Protein AF-Q207W6-F1 (afdb_monomer)

Radius of gyration: 25.32 Å; Cα contacts (8 Å, |Δi|>4): 298; chains: 1; bounding box: 61×41×80 Å

Solvent-accessible surface area (backbone atoms only — not comparable to full-atom values): 14498 Å² total; per-residue (Å²): 110,70,69,60,54,50,53,62,73,75,48,53,70,65,64,48,50,54,50,48,53,54,52,53,51,46,54,70,64,64,30,74,63,53,50,49,51,51,50,51,51,52,49,50,51,50,52,51,53,47,53,58,58,58,63,74,71,69,83,52,93,58,49,63,61,52,51,52,52,51,57,62,72,47,66,92,48,88,44,75,44,83,38,59,34,80,66,66,73,38,67,78,46,74,53,68,87,72,51,60,81,47,74,66,54,51,50,54,53,38,54,45,24,73,71,63,29,49,36,31,43,34,31,70,49,46,63,64,62,56,46,69,74,48,68,87,40,74,48,49,21,40,26,19,48,41,29,40,30,39,24,52,50,81,49,91,63,72,41,72,50,92,51,96,57,75,86,61,64,72,59,52,74,70,47,46,63,59,55,50,56,53,36,75,77,30,70,52,42,46,78,49,77,49,96,71,37,40,35,47,32,28,60,58,16,59,82,64,28,62,56,51,48,54,54,51,53,55,51,51,54,52,50,32,68,72,69,70,49,68,61,36,79,45,83,57,91,52,29,39,39,39,32,46,63,78,56,35,58,70,59,75,77,75,118

Sequence (255 aa):
VARAIYKALVMDADSRRTRHQALFNYVRTYTAAAWGESFVNALQGAAQAQRTSLAKLKKSPNDFARVLKSFQAHQSDKRMLLLGYDGTLVPFQTIPILAKPTSQVMRLLEELCAAGNLVTVASGRDKETMRSWFRSIPGIGLVAEFGLFYRPPNKEEWQRLPGRSADHLDWKPAVAPLLKRYAERTPGVMIEETEGSYTWNYRAAGPYGAFQAKDLHSIINSLIASDKLELEVSDTNKALEIRMNDISVGRLLQD

Nearest PDB structures (foldseek):
  5dx9-assembly1_A  TM=9.300E-01  e=4.103E-17  Cryptococcus neoformans
  5dxi-assembly2_B  TM=9.311E-01  e=5.598E-17  Candida albicans SC5314
  5dxi-assembly1_A  TM=9.354E-01  e=1.042E-16  Candida albicans SC5314
  5dxo-assembly2_B  TM=5.876E-01  e=1.426E-17  Aspergillus fumigatus Af293
  5dxn-assembly1_A  TM=5.864E-01  e=6.339E-17  Aspergillus fumigatus Af293

Mean predicted aligned error: 10.59 Å

pLDDT: mean 88.01, std 10.19, range [42.28, 97.94]

Structure (mmCIF, N/CA/C/O backbone):
data_AF-Q207W6-F1
#
_entry.id   AF-Q207W6-F1
#
loop_
_atom_site.group_PDB
_atom_site.id
_atom_site.type_symbol
_atom_site.label_atom_id
_atom_site.label_alt_id
_atom_site.label_comp_id
_atom_site.label_asym_id
_atom_site.label_entity_id
_atom_site.label_seq_id
_atom_site.pdbx_PDB_ins_code
_atom_site.Cartn_x
_atom_site.Cartn_y
_atom_site.Cartn_z
_atom_site.occupancy
_atom_site.B_iso_or_equiv
_atom_site.auth_seq_id
_atom_site.auth_comp_id
_atom_site.auth_asym_id
_atom_site.auth_atom_id
_atom_site.pdbx_PDB_model_num
ATOM 1 N N . VAL A 1 1 ? 18.735 3.311 -41.433 1.00 71.25 1 VAL A N 1
ATOM 2 C CA . VAL A 1 1 ? 19.803 2.356 -41.826 1.00 71.25 1 VAL A CA 1
ATOM 3 C C . VAL A 1 1 ? 20.616 2.855 -43.024 1.00 71.25 1 VAL A C 1
ATOM 5 O O . VAL A 1 1 ? 21.796 3.118 -42.843 1.00 71.25 1 VAL A O 1
ATOM 8 N N . ALA A 1 2 ? 20.011 3.111 -44.192 1.00 83.69 2 ALA A N 1
ATOM 9 C CA . ALA A 1 2 ? 20.730 3.557 -45.402 1.00 83.69 2 ALA A CA 1
ATOM 10 C C . ALA A 1 2 ? 21.648 4.790 -45.209 1.00 83.69 2 ALA A C 1
ATOM 12 O O . ALA A 1 2 ? 22.803 4.763 -45.620 1.00 83.69 2 ALA A O 1
ATOM 13 N N . ARG A 1 3 ? 21.193 5.836 -44.497 1.00 83.19 3 ARG A N 1
ATOM 14 C CA . ARG A 1 3 ? 22.021 7.025 -44.183 1.00 83.19 3 ARG A CA 1
ATOM 15 C C . ARG A 1 3 ? 23.270 6.714 -43.349 1.00 83.19 3 ARG A C 1
ATOM 17 O O . ARG A 1 3 ? 24.294 7.361 -43.535 1.00 83.19 3 ARG A O 1
ATOM 24 N N . ALA A 1 4 ? 23.193 5.748 -42.434 1.00 84.00 4 ALA A N 1
ATOM 25 C CA . ALA A 1 4 ? 24.329 5.363 -41.598 1.00 84.00 4 ALA A CA 1
ATOM 26 C C . ALA A 1 4 ? 25.371 4.575 -42.406 1.00 84.00 4 ALA A C 1
ATOM 28 O O . ALA A 1 4 ? 26.563 4.824 -42.260 1.00 84.00 4 ALA A O 1
ATOM 29 N N . ILE A 1 5 ? 24.912 3.695 -43.304 1.00 85.50 5 ILE A N 1
ATOM 30 C CA . ILE A 1 5 ? 25.772 2.945 -44.229 1.00 85.50 5 ILE A CA 1
ATOM 31 C C . ILE A 1 5 ? 26.465 3.902 -45.202 1.00 85.50 5 ILE A C 1
ATOM 33 O O . ILE A 1 5 ? 27.684 3.867 -45.319 1.00 85.50 5 ILE A O 1
ATOM 37 N N . TYR A 1 6 ? 25.713 4.817 -45.827 1.00 91.19 6 TYR A N 1
ATOM 38 C CA . TYR A 1 6 ? 26.285 5.846 -46.699 1.00 91.19 6 TYR A CA 1
ATOM 39 C C . TYR A 1 6 ? 27.354 6.660 -45.964 1.00 91.19 6 TYR A C 1
ATOM 41 O O . TYR A 1 6 ? 28.484 6.749 -46.432 1.00 91.19 6 TYR A O 1
ATOM 49 N N . LYS A 1 7 ? 27.039 7.160 -44.759 1.00 87.06 7 LYS A N 1
ATOM 50 C CA . LYS A 1 7 ? 27.982 7.910 -43.917 1.00 87.06 7 LYS A CA 1
ATOM 51 C C . LYS A 1 7 ? 29.238 7.109 -43.566 1.00 87.06 7 LYS A C 1
ATOM 53 O O . LYS A 1 7 ? 30.295 7.713 -43.455 1.00 87.06 7 LYS A O 1
ATOM 58 N N . ALA A 1 8 ? 29.142 5.794 -43.376 1.00 83.06 8 ALA A N 1
ATOM 59 C CA . ALA A 1 8 ? 30.303 4.940 -43.125 1.00 83.06 8 ALA A CA 1
ATOM 60 C C . ALA A 1 8 ? 31.181 4.764 -44.377 1.00 83.06 8 ALA A C 1
ATOM 62 O O . ALA A 1 8 ? 32.405 4.763 -44.261 1.00 83.06 8 ALA A O 1
ATOM 63 N N . LEU A 1 9 ? 30.567 4.660 -45.561 1.00 87.06 9 LEU A N 1
ATOM 64 C CA . LEU A 1 9 ? 31.268 4.484 -46.838 1.00 87.06 9 LEU A CA 1
ATOM 65 C C . LEU A 1 9 ? 31.990 5.755 -47.302 1.00 87.06 9 LEU A C 1
ATOM 67 O O . LEU A 1 9 ? 33.109 5.660 -47.798 1.00 87.06 9 LEU A O 1
ATOM 71 N N . VAL A 1 10 ? 31.387 6.933 -47.103 1.00 93.19 10 VAL A N 1
ATOM 72 C CA . VAL A 1 10 ? 31.988 8.225 -47.496 1.00 93.19 10 VAL A CA 1
ATOM 73 C C . VAL A 1 10 ? 32.873 8.852 -46.413 1.00 93.19 10 VAL A C 1
ATOM 75 O O . VAL A 1 10 ? 33.359 9.965 -46.585 1.00 93.19 10 VAL A O 1
ATOM 78 N N . MET A 1 11 ? 33.067 8.171 -45.280 1.00 92.31 11 MET A N 1
ATOM 79 C CA . MET A 1 11 ? 33.878 8.680 -44.174 1.00 92.31 11 MET A CA 1
ATOM 80 C C . MET A 1 11 ? 35.360 8.705 -44.545 1.00 92.31 11 MET A C 1
ATOM 82 O O . MET A 1 11 ? 35.882 7.713 -45.065 1.00 92.31 11 MET A O 1
ATOM 86 N N . ASP A 1 12 ? 36.045 9.795 -44.208 1.00 93.62 12 ASP A N 1
ATOM 87 C CA . ASP A 1 12 ? 37.492 9.908 -44.352 1.00 93.62 12 ASP A CA 1
ATOM 88 C C . ASP A 1 12 ? 38.236 8.865 -43.492 1.00 93.62 12 ASP A C 1
ATOM 90 O O . ASP A 1 12 ? 37.684 8.265 -42.559 1.00 93.62 12 ASP A O 1
ATOM 94 N N . ALA A 1 13 ? 39.495 8.609 -43.844 1.00 90.81 13 ALA A N 1
ATOM 95 C CA . ALA A 1 13 ? 40.288 7.541 -43.246 1.00 90.81 13 ALA A CA 1
ATOM 96 C C . ALA A 1 13 ? 40.553 7.754 -41.742 1.00 90.81 13 ALA A C 1
ATOM 98 O O . ALA A 1 13 ? 40.497 6.786 -40.976 1.00 90.81 13 ALA A O 1
ATOM 99 N N . ASP A 1 14 ? 40.767 8.995 -41.303 1.00 91.44 14 ASP A N 1
ATOM 100 C CA . ASP A 1 14 ? 41.107 9.317 -39.913 1.00 91.44 14 ASP A CA 1
ATOM 101 C C . ASP A 1 14 ? 39.893 9.199 -38.988 1.00 91.44 14 ASP A C 1
ATOM 103 O O . ASP A 1 14 ? 39.964 8.567 -37.923 1.00 91.44 14 ASP A O 1
ATOM 107 N N . SER A 1 15 ? 38.738 9.707 -39.425 1.00 87.00 15 SER A N 1
ATOM 108 C CA . SER A 1 15 ? 37.460 9.523 -38.733 1.00 87.00 15 SER A CA 1
ATOM 109 C C . SER A 1 15 ? 37.093 8.044 -38.619 1.00 87.00 15 SER A C 1
ATOM 111 O O . SER A 1 15 ? 36.617 7.592 -37.570 1.00 87.00 15 SER A O 1
ATOM 113 N N . ARG A 1 16 ? 37.333 7.267 -39.684 1.00 87.62 16 ARG A N 1
ATOM 114 C CA . ARG A 1 16 ? 37.074 5.823 -39.711 1.00 87.62 16 ARG A CA 1
ATOM 115 C C . ARG A 1 16 ? 37.972 5.083 -38.726 1.00 87.62 16 ARG A C 1
ATOM 117 O O . ARG A 1 16 ? 37.470 4.280 -37.940 1.00 87.62 16 ARG A O 1
ATOM 124 N N . ARG A 1 17 ? 39.274 5.389 -38.722 1.00 89.69 17 ARG A N 1
ATOM 125 C CA . ARG A 1 17 ? 40.255 4.787 -37.812 1.00 89.69 17 ARG A CA 1
ATOM 126 C C . ARG A 1 17 ? 39.928 5.095 -36.356 1.00 89.69 17 ARG A C 1
ATOM 128 O O . ARG A 1 17 ? 39.854 4.174 -35.550 1.00 89.69 17 ARG A O 1
ATOM 135 N N . THR A 1 18 ? 39.649 6.357 -36.038 1.00 90.75 18 THR A N 1
ATOM 136 C CA . THR A 1 18 ? 39.307 6.798 -34.676 1.00 90.75 18 THR A CA 1
ATOM 137 C C . THR A 1 18 ? 38.061 6.086 -34.148 1.00 90.75 18 THR A C 1
ATOM 139 O O . THR A 1 18 ? 38.066 5.536 -33.046 1.00 90.75 18 THR A O 1
ATOM 142 N N . ARG A 1 19 ? 36.992 6.027 -34.953 1.00 88.75 19 ARG A N 1
ATOM 143 C CA . ARG A 1 19 ? 35.742 5.351 -34.570 1.00 88.75 19 ARG A CA 1
ATOM 144 C C . ARG A 1 19 ? 35.915 3.841 -34.445 1.00 88.75 19 ARG A C 1
ATOM 146 O O . ARG A 1 19 ? 35.401 3.262 -33.492 1.00 88.75 19 ARG A O 1
ATOM 153 N N . HIS A 1 20 ? 36.646 3.214 -35.368 1.00 91.00 20 HIS A N 1
ATOM 154 C CA . HIS A 1 20 ? 36.967 1.791 -35.281 1.00 91.00 20 HIS A CA 1
ATOM 155 C C . HIS A 1 20 ? 37.755 1.485 -34.007 1.00 91.00 20 HIS A C 1
ATOM 157 O O . HIS A 1 20 ? 37.388 0.568 -33.288 1.00 91.00 20 HIS A O 1
ATOM 163 N N . GLN A 1 21 ? 38.780 2.276 -33.681 1.00 94.38 21 GLN A N 1
ATOM 164 C CA . GLN A 1 21 ? 39.587 2.088 -32.474 1.00 94.38 21 GLN A CA 1
ATOM 165 C C . GLN A 1 21 ? 38.730 2.167 -31.200 1.00 94.38 21 GLN A C 1
ATOM 167 O O . GLN A 1 21 ? 38.859 1.320 -30.318 1.00 94.38 21 GLN A O 1
ATOM 172 N N . ALA A 1 22 ? 37.823 3.146 -31.121 1.00 90.81 22 ALA A N 1
ATOM 173 C CA . ALA A 1 22 ? 36.911 3.301 -29.990 1.00 90.81 22 ALA A CA 1
ATOM 174 C C . ALA A 1 22 ? 35.952 2.105 -29.844 1.00 90.81 22 ALA A C 1
ATOM 176 O O . ALA A 1 22 ? 35.828 1.544 -28.756 1.00 90.81 22 ALA A O 1
ATOM 177 N N . LEU A 1 23 ? 35.316 1.677 -30.941 1.00 90.81 23 LEU A N 1
ATOM 178 C CA . LEU A 1 23 ? 34.407 0.525 -30.945 1.00 90.81 23 LEU A CA 1
ATOM 179 C C . LEU A 1 23 ? 35.145 -0.791 -30.671 1.00 90.81 23 LEU A C 1
ATOM 181 O O . LEU A 1 23 ? 34.653 -1.623 -29.916 1.00 90.81 23 LEU A O 1
ATOM 185 N N . PHE A 1 24 ? 36.336 -0.969 -31.240 1.00 91.81 24 PHE A N 1
ATOM 186 C CA . PHE A 1 24 ? 37.179 -2.141 -31.022 1.00 91.81 24 PHE A CA 1
ATOM 187 C C . PHE A 1 24 ? 37.606 -2.252 -29.557 1.00 91.81 24 PHE A C 1
ATOM 189 O O . PHE A 1 24 ? 37.502 -3.324 -28.964 1.00 91.81 24 PHE A O 1
ATOM 196 N N . ASN A 1 25 ? 38.017 -1.137 -28.945 1.00 92.00 25 ASN A N 1
ATOM 197 C CA . ASN A 1 25 ? 38.304 -1.092 -27.515 1.00 92.00 25 ASN A CA 1
ATOM 198 C C . ASN A 1 25 ? 37.064 -1.451 -26.690 1.00 92.00 25 ASN A C 1
ATOM 200 O O . ASN A 1 25 ? 37.165 -2.287 -25.801 1.00 92.00 25 ASN A O 1
ATOM 204 N N . TYR A 1 26 ? 35.896 -0.895 -27.026 1.00 87.38 26 TYR A N 1
ATOM 205 C CA . TYR A 1 26 ? 34.641 -1.219 -26.348 1.00 87.38 26 TYR A CA 1
ATOM 206 C C . TYR A 1 26 ? 34.317 -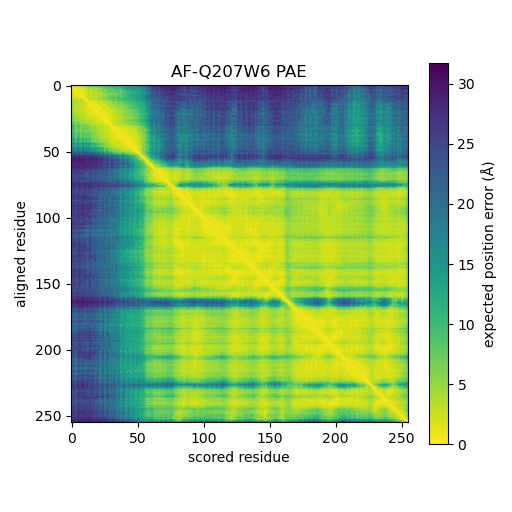2.720 -26.419 1.00 87.38 26 TYR A C 1
ATOM 208 O O . TYR A 1 26 ? 34.109 -3.344 -25.384 1.00 87.38 26 TYR A O 1
ATOM 216 N N . VAL A 1 27 ? 34.344 -3.331 -27.609 1.00 90.25 27 VAL A N 1
ATOM 217 C CA . VAL A 1 27 ? 34.049 -4.768 -27.788 1.00 90.25 27 VAL A CA 1
ATOM 218 C C . VAL A 1 27 ? 35.065 -5.652 -27.059 1.00 90.25 27 VAL A C 1
ATOM 220 O O . VAL A 1 27 ? 34.698 -6.687 -26.506 1.00 90.25 27 VAL A O 1
ATOM 223 N N . ARG A 1 28 ? 36.339 -5.245 -27.023 1.00 91.56 28 ARG A N 1
ATOM 224 C CA . ARG A 1 28 ? 37.397 -5.984 -26.322 1.00 91.56 28 ARG A CA 1
ATOM 225 C C . ARG A 1 28 ? 37.295 -5.868 -24.799 1.00 91.56 28 ARG A C 1
ATOM 227 O O . ARG A 1 28 ? 37.686 -6.797 -24.102 1.00 91.56 28 ARG A O 1
ATOM 234 N N . THR A 1 29 ? 36.797 -4.747 -24.286 1.00 87.75 29 THR A N 1
ATOM 235 C CA . THR A 1 29 ? 36.628 -4.512 -22.845 1.00 87.75 29 THR A CA 1
ATOM 236 C C . THR A 1 29 ? 35.327 -5.119 -22.319 1.00 87.75 29 THR A C 1
ATOM 238 O O . THR A 1 29 ? 35.335 -5.792 -21.293 1.00 87.75 29 THR A O 1
ATOM 241 N N . TYR A 1 30 ? 34.212 -4.931 -23.025 1.00 86.19 30 TYR A N 1
ATOM 242 C CA . TYR A 1 30 ? 32.880 -5.378 -22.613 1.00 86.19 30 TYR A CA 1
ATOM 243 C C . TYR A 1 30 ? 32.504 -6.684 -23.315 1.00 86.19 30 TYR A C 1
ATOM 245 O O . TYR A 1 30 ? 31.596 -6.743 -24.144 1.00 86.19 30 TYR A O 1
ATOM 253 N N . THR A 1 31 ? 33.248 -7.742 -23.001 1.00 92.56 31 THR A N 1
ATOM 254 C CA . THR A 1 31 ? 33.019 -9.074 -23.570 1.00 92.56 31 THR A CA 1
ATOM 255 C C . THR A 1 31 ? 31.801 -9.758 -22.947 1.00 92.56 31 THR A C 1
ATOM 257 O O . THR A 1 31 ? 31.337 -9.389 -21.867 1.00 92.56 31 THR A O 1
ATOM 260 N N . ALA A 1 32 ? 31.313 -10.823 -23.590 1.00 89.94 32 ALA A N 1
ATOM 261 C CA . ALA A 1 32 ? 30.285 -11.687 -23.005 1.00 89.94 32 ALA A CA 1
ATOM 262 C C . ALA A 1 32 ? 30.717 -12.271 -21.643 1.00 89.94 32 ALA A C 1
ATOM 264 O O . ALA A 1 32 ? 29.885 -12.413 -20.751 1.00 89.94 32 ALA A O 1
ATOM 265 N N . ALA A 1 33 ? 32.015 -12.552 -21.464 1.00 90.62 33 ALA A N 1
ATOM 266 C CA . ALA A 1 33 ? 32.570 -13.002 -20.189 1.00 90.62 33 ALA A CA 1
ATOM 267 C C . ALA A 1 33 ? 32.518 -11.895 -19.122 1.00 90.62 33 ALA A C 1
ATOM 269 O O . ALA A 1 33 ? 32.026 -12.141 -18.026 1.00 90.62 33 ALA A O 1
ATOM 270 N N . ALA A 1 34 ? 32.920 -10.664 -19.464 1.00 86.75 34 ALA A N 1
ATOM 271 C CA . ALA A 1 34 ? 32.845 -9.516 -18.554 1.00 86.75 34 ALA A CA 1
ATOM 272 C C . ALA A 1 34 ? 31.397 -9.201 -18.137 1.00 86.75 34 ALA A C 1
ATOM 274 O O . ALA A 1 34 ? 31.124 -8.909 -16.972 1.00 86.75 34 ALA A O 1
ATOM 275 N N . TRP A 1 35 ? 30.447 -9.308 -19.074 1.00 89.44 35 TRP A N 1
ATOM 276 C CA . TRP A 1 35 ? 29.022 -9.218 -18.757 1.00 89.44 35 TRP A CA 1
ATOM 277 C C . TRP A 1 35 ? 28.571 -10.360 -17.836 1.00 89.44 35 TRP A C 1
ATOM 279 O O . TRP A 1 35 ? 27.873 -10.102 -16.860 1.00 89.44 35 TRP A O 1
ATOM 289 N N . GLY A 1 36 ? 28.998 -11.599 -18.104 1.00 92.25 36 GLY A N 1
ATOM 290 C CA . GLY A 1 36 ? 28.672 -12.767 -17.283 1.00 92.25 36 GLY A CA 1
ATOM 291 C C . GLY A 1 36 ? 29.169 -12.635 -15.843 1.00 92.25 36 GLY A C 1
ATOM 292 O O . GLY A 1 36 ? 28.404 -12.865 -14.909 1.00 92.25 36 GLY A O 1
ATOM 293 N N . GLU A 1 37 ? 30.410 -12.187 -15.649 1.00 92.00 37 GLU A N 1
ATOM 294 C CA . GLU A 1 37 ? 30.967 -11.899 -14.323 1.00 92.00 37 GLU A CA 1
ATOM 295 C C . GLU A 1 37 ? 30.200 -10.777 -13.616 1.00 92.00 37 GLU A C 1
ATOM 297 O O . GLU A 1 37 ? 29.801 -10.930 -12.462 1.00 92.00 37 GLU A O 1
ATOM 302 N N . SER A 1 38 ? 29.933 -9.666 -14.311 1.00 87.31 38 SER A N 1
ATOM 303 C CA . SER A 1 38 ? 29.153 -8.553 -13.761 1.00 87.31 38 SER A CA 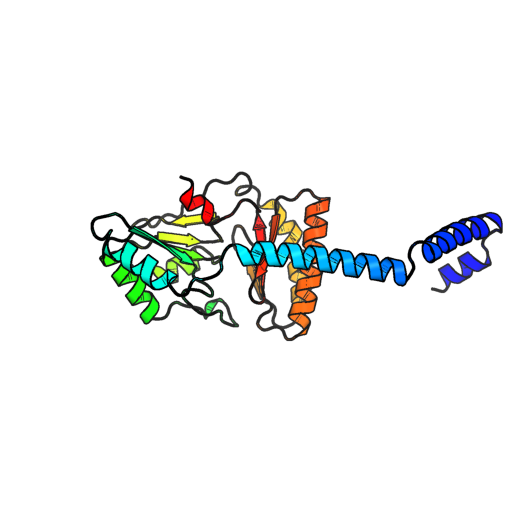1
ATOM 304 C C . SER A 1 38 ? 27.749 -8.994 -13.339 1.00 87.31 38 SER A C 1
ATOM 306 O O . SER A 1 38 ? 27.301 -8.657 -12.241 1.00 87.31 38 SER A O 1
ATOM 308 N N . PHE A 1 39 ? 27.083 -9.801 -14.166 1.00 89.44 39 PHE A N 1
ATOM 309 C CA . PHE A 1 39 ? 25.765 -10.354 -13.880 1.00 89.44 39 PHE A CA 1
ATOM 310 C C . PHE A 1 39 ? 25.788 -11.271 -12.653 1.00 89.44 39 PHE A C 1
ATOM 312 O O . PHE A 1 39 ? 24.961 -11.108 -11.756 1.00 89.44 39 PHE A O 1
ATOM 319 N N . VAL A 1 40 ? 26.743 -12.204 -12.574 1.00 94.00 40 VAL A N 1
ATOM 320 C CA . VAL A 1 40 ? 26.874 -13.116 -11.426 1.00 94.00 40 VAL A CA 1
ATOM 321 C C . VAL A 1 40 ? 27.177 -12.341 -10.144 1.00 94.00 40 VAL A C 1
ATOM 323 O O . VAL A 1 40 ? 26.550 -12.606 -9.119 1.00 94.00 40 VAL A O 1
ATOM 326 N N . ASN A 1 41 ? 28.062 -11.347 -10.195 1.00 92.12 41 ASN A N 1
ATOM 327 C CA . ASN A 1 41 ? 28.387 -10.505 -9.043 1.00 92.12 41 ASN A CA 1
ATOM 328 C C . ASN A 1 41 ? 27.172 -9.694 -8.569 1.00 92.12 41 ASN A C 1
ATOM 330 O O . ASN A 1 41 ? 26.875 -9.660 -7.373 1.00 92.12 41 ASN A O 1
ATOM 334 N N . ALA A 1 42 ? 26.424 -9.088 -9.496 1.00 85.12 42 ALA A N 1
ATOM 335 C CA . ALA A 1 42 ? 25.187 -8.380 -9.174 1.00 85.12 42 ALA A CA 1
ATOM 336 C C . ALA A 1 42 ? 24.135 -9.325 -8.568 1.00 85.12 42 ALA A C 1
ATOM 338 O O . ALA A 1 42 ? 23.491 -8.980 -7.575 1.00 85.12 42 ALA A O 1
ATOM 339 N N . LEU A 1 43 ? 24.000 -10.540 -9.110 1.00 88.38 43 LEU A N 1
ATOM 340 C CA . LEU A 1 43 ? 23.087 -11.562 -8.600 1.00 88.38 43 LEU A CA 1
ATOM 341 C C . LEU A 1 43 ? 23.471 -12.019 -7.186 1.00 88.38 43 LEU A C 1
ATOM 343 O O . LEU A 1 43 ? 22.599 -12.159 -6.331 1.00 88.38 43 LEU A O 1
ATOM 347 N N . GLN A 1 44 ? 24.763 -12.214 -6.914 1.00 91.38 44 GLN A N 1
ATOM 348 C CA . GLN A 1 44 ? 25.263 -12.543 -5.577 1.00 91.38 44 GLN A CA 1
ATOM 349 C C . GLN A 1 44 ? 25.005 -11.406 -4.583 1.00 91.38 44 GLN A C 1
ATOM 351 O O . GLN A 1 44 ? 24.521 -11.663 -3.479 1.00 91.38 44 GLN A O 1
ATOM 356 N N . GLY A 1 45 ? 25.254 -10.155 -4.983 1.00 87.31 45 GLY A N 1
ATOM 357 C CA . GLY A 1 45 ? 24.941 -8.975 -4.174 1.00 87.31 45 GLY A CA 1
ATOM 358 C C . GLY A 1 45 ? 23.452 -8.889 -3.833 1.00 87.31 45 GLY A C 1
ATOM 359 O O . GLY A 1 45 ? 23.088 -8.727 -2.666 1.00 87.31 45 GLY A O 1
ATOM 360 N N . ALA A 1 46 ? 22.582 -9.097 -4.825 1.00 79.00 46 ALA A N 1
ATOM 361 C CA . ALA A 1 46 ? 21.136 -9.132 -4.632 1.00 79.00 46 ALA A CA 1
ATOM 362 C C . ALA A 1 46 ? 20.699 -10.286 -3.711 1.00 79.00 46 ALA A C 1
ATOM 364 O O . ALA A 1 46 ? 19.914 -10.073 -2.786 1.00 79.00 46 ALA A O 1
ATOM 365 N N . ALA A 1 47 ? 21.242 -11.493 -3.897 1.00 79.31 47 ALA A N 1
ATOM 366 C CA . ALA A 1 47 ? 20.941 -12.648 -3.054 1.00 79.31 47 ALA A CA 1
ATOM 367 C C . ALA A 1 47 ? 21.377 -12.429 -1.595 1.00 79.31 47 ALA A C 1
ATOM 369 O O . ALA A 1 47 ? 20.658 -12.803 -0.667 1.00 79.31 47 ALA A O 1
ATOM 370 N N . GLN A 1 48 ? 22.529 -11.792 -1.372 1.00 81.81 48 GLN A N 1
ATOM 371 C CA . GLN A 1 48 ? 23.015 -11.462 -0.034 1.00 81.81 48 GLN A CA 1
ATOM 372 C C . GLN A 1 48 ? 22.148 -10.386 0.638 1.00 81.81 48 GLN A C 1
ATOM 374 O O . GLN A 1 48 ? 21.773 -10.536 1.806 1.00 81.81 48 GLN A O 1
ATOM 379 N N . ALA A 1 49 ? 21.764 -9.339 -0.098 1.00 75.25 49 ALA A N 1
ATOM 380 C CA . ALA A 1 49 ? 20.830 -8.322 0.383 1.00 75.25 49 ALA A CA 1
ATOM 381 C C . ALA A 1 49 ? 19.465 -8.940 0.738 1.00 75.25 49 ALA A C 1
ATOM 383 O O . ALA A 1 49 ? 18.922 -8.680 1.814 1.00 75.25 49 ALA A O 1
ATOM 384 N N . GLN A 1 50 ? 18.952 -9.840 -0.108 1.00 67.94 50 GLN A N 1
ATOM 385 C CA . GLN A 1 50 ? 17.704 -10.562 0.133 1.00 67.94 50 GLN A CA 1
ATOM 386 C C . GLN A 1 50 ? 17.794 -11.472 1.364 1.00 67.94 50 GLN A C 1
ATOM 388 O O . GLN A 1 50 ? 16.897 -11.441 2.201 1.00 67.94 50 GLN A O 1
ATOM 393 N N . ARG A 1 51 ? 18.875 -12.247 1.533 1.00 64.31 51 ARG A N 1
ATOM 394 C CA . ARG A 1 51 ? 19.099 -13.077 2.735 1.00 64.31 51 ARG A CA 1
ATOM 395 C C . ARG A 1 51 ? 19.116 -12.239 4.012 1.00 64.31 51 ARG A C 1
ATOM 397 O O . ARG A 1 51 ? 18.540 -12.649 5.016 1.00 64.31 51 ARG A O 1
ATOM 404 N N . THR A 1 52 ? 19.725 -11.058 3.958 1.00 62.38 52 THR A N 1
ATOM 405 C CA . THR A 1 52 ? 19.797 -10.125 5.092 1.00 62.38 52 THR A CA 1
ATOM 406 C C . THR A 1 52 ? 18.435 -9.484 5.393 1.00 62.38 52 THR A C 1
ATOM 408 O O . THR A 1 52 ? 18.081 -9.307 6.556 1.00 62.38 52 THR A O 1
ATOM 411 N N . SER A 1 53 ? 17.636 -9.191 4.363 1.00 57.44 53 SER A N 1
ATOM 412 C CA . SER A 1 53 ? 16.259 -8.692 4.493 1.00 57.44 53 SER A CA 1
ATOM 413 C C . SER A 1 53 ? 15.302 -9.758 5.055 1.00 57.44 53 SER A C 1
ATOM 415 O O . SER A 1 53 ? 14.598 -9.514 6.034 1.00 57.44 53 SER A O 1
ATOM 417 N N . LEU A 1 54 ? 15.353 -10.987 4.528 1.00 49.25 54 LEU A N 1
ATOM 418 C CA . LEU A 1 54 ? 14.545 -12.126 4.987 1.00 49.25 54 LEU A CA 1
ATOM 419 C C . LEU A 1 54 ? 14.924 -12.610 6.396 1.00 49.25 54 LEU A C 1
ATOM 421 O O . LEU A 1 54 ? 14.110 -13.235 7.075 1.00 49.25 54 LEU A O 1
ATOM 425 N N . ALA A 1 55 ? 16.143 -12.322 6.860 1.00 50.03 55 ALA A N 1
ATOM 426 C CA . ALA A 1 55 ? 16.556 -12.614 8.228 1.00 50.03 55 ALA A CA 1
ATOM 427 C C . ALA A 1 55 ? 15.843 -11.739 9.276 1.00 50.03 55 ALA A C 1
ATOM 429 O O . ALA A 1 55 ? 15.805 -12.127 10.442 1.00 50.03 55 ALA A O 1
ATOM 430 N N . LYS A 1 56 ? 15.248 -10.597 8.894 1.00 52.53 56 LYS A N 1
ATOM 431 C CA . LYS A 1 56 ? 14.651 -9.655 9.856 1.00 52.53 56 LYS A CA 1
ATOM 432 C C . LYS A 1 56 ? 13.272 -10.061 10.383 1.00 52.53 56 LYS A C 1
ATOM 434 O O . LYS A 1 56 ? 12.876 -9.547 11.421 1.00 52.53 56 LYS A O 1
ATOM 439 N N . LEU A 1 57 ? 12.555 -10.987 9.739 1.00 54.53 57 LEU A N 1
ATOM 440 C CA . LEU A 1 57 ? 11.217 -11.416 10.179 1.00 54.53 57 LEU A CA 1
ATOM 441 C C . LEU A 1 57 ? 10.979 -12.912 9.919 1.00 54.53 57 LEU A C 1
ATOM 443 O O . LEU A 1 57 ? 10.048 -13.303 9.215 1.00 54.53 57 LEU A O 1
ATOM 447 N N . LYS A 1 58 ? 11.813 -13.791 10.486 1.00 57.38 58 LYS A N 1
ATOM 448 C CA . LYS A 1 58 ? 11.443 -15.211 10.568 1.00 57.38 58 LYS A CA 1
ATOM 449 C C . LYS A 1 58 ? 10.368 -15.364 11.642 1.00 57.38 58 LYS A C 1
ATOM 451 O O . LYS A 1 58 ? 10.680 -15.235 12.821 1.00 57.38 58 LYS A O 1
ATOM 456 N N . LYS A 1 59 ? 9.126 -15.650 11.233 1.00 58.56 59 LYS A N 1
ATOM 457 C CA . LYS A 1 59 ? 8.061 -16.075 12.153 1.00 58.56 59 LYS A CA 1
ATOM 458 C C . LYS A 1 59 ? 8.554 -17.302 12.921 1.00 58.56 59 LYS A C 1
ATOM 460 O O . LYS A 1 59 ? 8.738 -18.368 12.334 1.00 58.56 59 LYS A O 1
ATOM 465 N N . SER A 1 60 ? 8.803 -17.143 14.213 1.00 68.69 60 SER A N 1
ATOM 466 C CA . SER A 1 60 ? 9.019 -18.265 15.113 1.00 68.69 60 SER A CA 1
ATOM 467 C C . SER A 1 60 ? 7.688 -18.998 15.296 1.00 68.69 60 SER A C 1
ATOM 469 O O . SER A 1 60 ? 6.656 -18.338 15.449 1.00 68.69 60 SER A O 1
ATOM 471 N N . PRO A 1 61 ? 7.673 -20.342 15.349 1.00 68.00 61 PRO A N 1
ATOM 472 C CA . PRO A 1 61 ? 6.466 -21.105 15.676 1.00 68.00 61 PRO A CA 1
ATOM 473 C C . PRO A 1 61 ? 5.780 -20.637 16.972 1.00 68.00 61 PRO A C 1
ATOM 475 O O . PRO A 1 61 ? 4.565 -20.745 17.108 1.00 68.00 61 PRO A O 1
ATOM 478 N N . ASN A 1 62 ? 6.546 -20.047 17.898 1.00 77.38 62 ASN A N 1
ATOM 479 C CA . ASN A 1 62 ? 6.052 -19.564 19.187 1.00 77.38 62 ASN A CA 1
ATOM 480 C C . ASN A 1 62 ? 5.585 -18.098 19.184 1.00 77.38 62 ASN A C 1
ATOM 482 O O . ASN A 1 62 ? 5.122 -17.617 20.220 1.00 77.38 62 ASN A O 1
ATOM 486 N N . ASP A 1 63 ? 5.687 -17.370 18.067 1.00 80.31 63 ASP A N 1
ATOM 487 C CA . ASP A 1 63 ? 5.349 -15.941 18.036 1.00 80.31 63 ASP A CA 1
ATOM 488 C C . ASP A 1 63 ? 3.885 -15.686 18.375 1.00 80.31 63 ASP A C 1
ATOM 490 O O . ASP A 1 63 ? 3.589 -14.784 19.156 1.00 80.31 63 ASP A O 1
ATOM 494 N N . PHE A 1 64 ? 2.975 -16.519 17.865 1.00 83.38 64 PHE A N 1
ATOM 495 C CA . PHE A 1 64 ? 1.552 -16.376 18.155 1.00 83.38 64 PHE A CA 1
ATOM 496 C C . PHE A 1 64 ? 1.253 -16.575 19.644 1.00 83.38 64 PHE A C 1
ATOM 498 O O . PHE A 1 64 ? 0.626 -15.721 20.265 1.00 83.38 64 PHE A O 1
ATOM 505 N N . ALA A 1 65 ? 1.757 -17.661 20.238 1.00 87.56 65 ALA A N 1
ATOM 506 C CA . ALA A 1 65 ? 1.563 -17.945 21.659 1.00 87.56 65 ALA A CA 1
ATOM 507 C C . ALA A 1 65 ? 2.151 -16.835 22.545 1.00 87.56 65 ALA A C 1
ATOM 509 O O . ALA A 1 65 ? 1.542 -16.439 23.537 1.00 87.56 65 ALA A O 1
ATOM 510 N N . ARG A 1 66 ? 3.313 -16.290 22.165 1.00 88.44 66 ARG A N 1
ATOM 511 C CA . ARG A 1 66 ? 3.956 -15.176 22.869 1.00 88.44 66 ARG A CA 1
ATOM 512 C C . ARG A 1 66 ? 3.135 -13.889 22.787 1.00 88.44 66 ARG A C 1
ATOM 514 O O . ARG A 1 66 ? 2.931 -13.249 23.816 1.00 88.44 66 ARG A O 1
ATOM 521 N N . VAL A 1 67 ? 2.654 -13.524 21.596 1.00 88.00 67 VAL A N 1
ATOM 522 C CA . VAL A 1 67 ? 1.803 -12.338 21.400 1.00 88.00 67 VAL A CA 1
ATOM 523 C C . VAL A 1 67 ? 0.493 -12.495 22.161 1.00 88.00 67 VAL A C 1
ATOM 525 O O . VAL A 1 67 ? 0.114 -11.581 22.884 1.00 88.00 67 VAL A O 1
ATOM 528 N N . LEU A 1 68 ? -0.155 -13.660 22.077 1.00 90.06 68 LEU A N 1
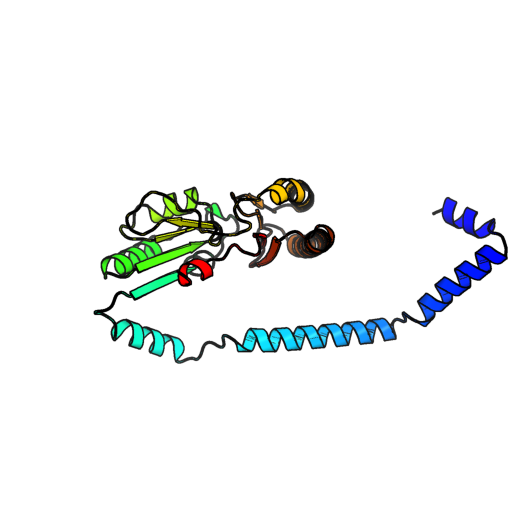ATOM 529 C CA . LEU A 1 68 ? -1.405 -13.931 22.784 1.00 90.06 68 LEU A CA 1
ATOM 530 C C . LEU A 1 68 ? -1.224 -13.842 24.303 1.00 90.06 68 LEU A C 1
ATOM 532 O O . LEU A 1 68 ? -1.993 -13.155 24.971 1.00 90.06 68 LEU A O 1
ATOM 536 N N . LYS A 1 69 ? -0.172 -14.471 24.841 1.00 91.06 69 LYS A N 1
ATOM 537 C CA . LYS A 1 69 ? 0.149 -14.404 26.270 1.00 91.06 69 LYS A CA 1
ATOM 538 C C . LYS A 1 69 ? 0.410 -12.966 26.717 1.00 91.06 69 LYS A C 1
ATOM 540 O O . LYS A 1 69 ? -0.100 -12.556 27.752 1.00 91.06 69 LYS A O 1
ATOM 545 N N . SER A 1 70 ? 1.167 -12.194 25.934 1.00 89.06 70 SER A N 1
ATOM 546 C CA . SER A 1 70 ? 1.407 -10.775 26.221 1.00 89.06 70 SER A CA 1
ATOM 547 C C . SER A 1 70 ? 0.105 -9.971 26.190 1.00 89.06 70 SER A C 1
ATOM 549 O O . SER A 1 70 ? -0.191 -9.230 27.122 1.00 89.06 70 SER A O 1
ATOM 551 N N . PHE A 1 71 ? -0.727 -10.175 25.170 1.00 90.38 71 PHE A N 1
ATOM 552 C CA . PHE A 1 71 ? -2.006 -9.485 25.014 1.00 90.38 71 PHE A CA 1
ATOM 553 C C . PHE A 1 71 ? -2.980 -9.771 26.169 1.00 90.38 71 PHE A C 1
ATOM 555 O O . PHE A 1 71 ? -3.707 -8.876 26.603 1.00 90.38 71 PHE A O 1
ATOM 562 N N . GLN A 1 72 ? -2.989 -11.008 26.675 1.00 88.94 72 GLN A N 1
ATOM 563 C CA . GLN A 1 72 ? -3.782 -11.420 27.836 1.00 88.94 72 GLN A CA 1
ATOM 564 C C . GLN A 1 72 ? -3.216 -10.884 29.157 1.00 88.94 72 GLN A C 1
ATOM 566 O O . GLN A 1 72 ? -3.988 -10.518 30.035 1.00 88.94 72 GLN A O 1
ATOM 571 N N . ALA A 1 73 ? -1.890 -10.813 29.298 1.00 88.62 73 ALA A N 1
ATOM 572 C CA . ALA A 1 73 ? -1.249 -10.309 30.512 1.00 88.62 73 ALA A CA 1
ATOM 573 C C . ALA A 1 73 ? -1.494 -8.806 30.738 1.00 88.62 73 ALA A C 1
ATOM 575 O O . ALA A 1 73 ? -1.618 -8.382 31.880 1.00 88.62 73 ALA A O 1
ATOM 576 N N . HIS A 1 74 ? -1.617 -8.023 29.664 1.00 85.50 74 HIS A N 1
ATOM 577 C CA . HIS A 1 74 ? -1.795 -6.565 29.710 1.00 85.50 74 HIS A CA 1
ATOM 578 C C . HIS A 1 74 ? -3.269 -6.159 29.507 1.00 85.50 74 HIS A C 1
ATOM 580 O O . HIS A 1 74 ? -3.572 -5.188 28.816 1.00 85.50 74 HIS A O 1
ATOM 586 N N . GLN A 1 75 ? -4.220 -6.933 30.049 1.00 77.25 75 GLN A N 1
ATOM 587 C CA . GLN A 1 75 ? -5.662 -6.656 29.913 1.00 77.25 75 GLN A CA 1
ATOM 588 C C . GLN A 1 75 ? -6.110 -5.350 30.583 1.00 77.25 75 GLN A C 1
ATOM 590 O O . GLN A 1 75 ? -7.088 -4.758 30.137 1.00 77.25 75 GLN A O 1
ATOM 595 N N . SER A 1 76 ? -5.413 -4.912 31.634 1.00 73.44 76 SER A N 1
ATOM 596 C CA . SER A 1 76 ? -5.666 -3.643 32.328 1.00 73.44 76 SER A CA 1
ATOM 597 C C . SER A 1 76 ? -5.089 -2.423 31.608 1.00 73.44 76 SER A C 1
ATOM 599 O O . SER A 1 76 ? -5.415 -1.294 31.972 1.00 73.44 76 SER A O 1
ATOM 601 N N . ASP A 1 77 ? -4.231 -2.634 30.609 1.00 81.62 77 ASP A N 1
ATOM 602 C CA . ASP A 1 77 ? -3.477 -1.567 29.962 1.00 81.62 77 ASP A CA 1
ATOM 603 C C . ASP A 1 77 ? -4.168 -1.086 28.686 1.00 81.62 77 ASP A C 1
ATOM 605 O O . ASP A 1 77 ? -4.953 -1.794 28.048 1.00 81.62 77 ASP A O 1
ATOM 609 N N . LYS A 1 78 ? -3.826 0.131 28.252 1.00 83.12 78 LYS A N 1
ATOM 610 C CA . LYS A 1 78 ? -4.223 0.616 26.927 1.00 83.12 78 LYS A CA 1
ATOM 611 C C . LYS A 1 78 ? -3.423 -0.123 25.855 1.00 83.12 78 LYS A C 1
ATOM 613 O O . LYS A 1 78 ? -2.259 0.187 25.613 1.00 83.12 78 LYS A O 1
ATOM 618 N N . ARG A 1 79 ? -4.058 -1.089 25.192 1.00 91.12 79 ARG A N 1
ATOM 619 C CA . ARG A 1 79 ? -3.455 -1.867 24.099 1.00 91.12 79 ARG A CA 1
ATOM 620 C C . ARG A 1 79 ? -3.724 -1.198 22.754 1.00 91.12 79 ARG A C 1
ATOM 622 O O . ARG A 1 79 ? -4.879 -0.941 22.423 1.00 91.12 79 ARG A O 1
ATOM 629 N N . MET A 1 80 ? -2.675 -0.967 21.967 1.00 90.38 80 MET A N 1
ATOM 630 C CA . MET A 1 80 ? -2.783 -0.478 20.589 1.00 90.38 80 MET A CA 1
ATOM 631 C C . MET A 1 80 ? -2.620 -1.626 19.591 1.00 90.38 80 MET A C 1
ATOM 633 O O . MET A 1 80 ? -1.673 -2.406 19.681 1.00 90.38 80 MET A O 1
ATOM 637 N N . LEU A 1 81 ? -3.537 -1.712 18.627 1.00 93.19 81 LEU A N 1
ATOM 638 C CA . LEU A 1 81 ? -3.527 -2.684 17.537 1.00 93.19 81 LEU A CA 1
ATOM 639 C C . LEU A 1 81 ? -3.505 -1.940 16.202 1.00 93.19 81 LEU A C 1
ATOM 641 O O . LEU A 1 81 ? -4.513 -1.373 15.788 1.00 93.19 81 LEU A O 1
ATOM 645 N N . LEU A 1 82 ? -2.358 -1.962 15.525 1.00 94.38 82 LEU A N 1
ATOM 646 C CA . LEU A 1 82 ? -2.187 -1.383 14.195 1.00 94.38 82 LEU A CA 1
ATOM 647 C C . LEU A 1 82 ? -2.261 -2.492 13.143 1.00 94.38 82 LEU A C 1
ATOM 649 O O . LEU A 1 82 ? -1.386 -3.355 13.076 1.00 94.38 82 LEU A O 1
ATOM 653 N N . LEU A 1 83 ? -3.325 -2.484 12.346 1.00 95.31 83 LEU A N 1
ATOM 654 C CA . LEU A 1 83 ? -3.670 -3.575 11.440 1.00 95.31 83 LEU A CA 1
ATOM 655 C C . LEU A 1 83 ? -3.606 -3.094 9.992 1.00 95.31 83 LEU A C 1
ATOM 657 O O . LEU A 1 83 ? -4.353 -2.202 9.599 1.00 95.31 83 LEU A O 1
ATOM 661 N N . GLY A 1 84 ? -2.745 -3.708 9.180 1.00 94.81 84 GLY A N 1
ATOM 662 C CA . GLY A 1 84 ? -2.806 -3.531 7.730 1.00 94.81 84 GLY A CA 1
ATOM 663 C C . GLY A 1 84 ? -4.125 -4.078 7.183 1.00 94.81 84 GLY A C 1
ATOM 664 O O . GLY A 1 84 ? -4.630 -5.081 7.684 1.00 94.81 84 GLY A O 1
ATOM 665 N N . TYR A 1 85 ? -4.694 -3.435 6.168 1.00 95.88 85 TYR A N 1
ATOM 666 C CA . TYR A 1 85 ? -5.950 -3.878 5.569 1.00 95.88 85 TYR A CA 1
ATOM 667 C C . TYR A 1 85 ? -5.734 -4.861 4.408 1.00 95.88 85 TYR A C 1
ATOM 669 O O . TYR A 1 85 ? -5.972 -6.066 4.555 1.00 95.88 85 TYR A O 1
ATOM 677 N N . ASP A 1 86 ? -5.271 -4.358 3.261 1.00 90.19 86 ASP A N 1
ATOM 678 C CA . ASP A 1 86 ? -5.168 -5.119 2.017 1.00 90.19 86 ASP A CA 1
ATOM 679 C C . ASP A 1 86 ? -4.129 -6.243 2.135 1.00 90.19 86 ASP A C 1
ATOM 681 O O . ASP A 1 86 ? -2.981 -6.033 2.525 1.00 90.19 86 ASP A O 1
ATOM 685 N N . GLY A 1 87 ? -4.545 -7.475 1.837 1.00 88.25 87 GLY A N 1
ATOM 686 C CA . GLY A 1 87 ? -3.702 -8.665 1.965 1.00 88.25 87 GLY A CA 1
ATOM 687 C C . GLY A 1 87 ? -3.477 -9.154 3.398 1.00 88.25 87 GLY A C 1
ATOM 688 O O . GLY A 1 87 ? -2.810 -10.171 3.574 1.00 88.25 87 GLY A O 1
ATOM 689 N N . THR A 1 88 ? -4.031 -8.468 4.404 1.00 91.56 88 THR A N 1
ATOM 690 C CA . THR A 1 88 ? -3.900 -8.827 5.826 1.00 91.56 88 THR A CA 1
ATOM 691 C C . THR A 1 88 ? -5.255 -9.173 6.440 1.00 91.56 88 THR A C 1
ATOM 693 O O . THR A 1 88 ? -5.467 -10.318 6.829 1.00 91.56 88 THR A O 1
ATOM 696 N N . LEU A 1 89 ? -6.189 -8.218 6.498 1.00 94.88 89 LEU A N 1
ATOM 697 C CA . LEU A 1 89 ? -7.550 -8.458 6.997 1.00 94.88 89 LEU A CA 1
ATOM 698 C C . LEU A 1 89 ? -8.468 -9.011 5.905 1.00 94.88 89 LEU A C 1
ATOM 700 O O . LEU A 1 89 ? -9.371 -9.797 6.188 1.00 94.88 89 LEU A O 1
ATOM 704 N N . VAL A 1 90 ? -8.239 -8.599 4.657 1.00 94.62 90 VAL A N 1
ATOM 705 C CA . VAL A 1 90 ? -9.021 -9.019 3.490 1.00 94.62 90 VAL A CA 1
ATOM 706 C C . VAL A 1 90 ? -8.061 -9.377 2.354 1.00 94.62 90 VAL A C 1
ATOM 708 O O . VAL A 1 90 ? -7.130 -8.613 2.083 1.00 94.62 90 VAL A O 1
ATOM 711 N N . PRO A 1 91 ? -8.239 -10.526 1.674 1.00 91.56 91 PRO A N 1
ATOM 712 C CA . PRO A 1 91 ? -7.395 -10.892 0.545 1.00 91.56 91 PRO A CA 1
ATOM 713 C C . PRO A 1 91 ? -7.571 -9.906 -0.612 1.00 91.56 91 PRO A C 1
ATOM 715 O O . PRO A 1 91 ? -8.651 -9.359 -0.837 1.00 91.56 91 PRO A O 1
ATOM 718 N N . PHE A 1 92 ? -6.506 -9.718 -1.387 1.00 90.00 92 PHE A N 1
ATOM 719 C CA . PHE A 1 92 ? -6.565 -8.887 -2.583 1.00 90.00 92 PHE A CA 1
ATOM 720 C C . PHE A 1 92 ? -7.602 -9.405 -3.586 1.00 90.00 92 PHE A C 1
ATOM 722 O O . PHE A 1 92 ? -7.693 -10.608 -3.831 1.00 90.00 92 PHE A O 1
ATOM 729 N N . GLN A 1 93 ? -8.313 -8.478 -4.227 1.00 90.62 93 GLN A N 1
ATOM 730 C CA . GLN A 1 93 ? -9.265 -8.760 -5.300 1.00 90.62 93 GLN A CA 1
ATOM 731 C C . GLN A 1 93 ? -8.742 -8.239 -6.636 1.00 90.62 93 GLN A C 1
ATOM 733 O O . GLN A 1 93 ? -8.002 -7.257 -6.680 1.00 90.62 93 GLN A O 1
ATOM 738 N N . THR A 1 94 ? -9.147 -8.883 -7.733 1.00 88.88 94 THR A N 1
ATOM 739 C CA . THR A 1 94 ? -8.840 -8.419 -9.097 1.00 88.88 94 THR A CA 1
ATOM 740 C C . THR A 1 94 ? -9.334 -6.998 -9.331 1.00 88.88 94 THR A C 1
ATOM 742 O O . THR A 1 94 ? -8.607 -6.195 -9.902 1.00 88.88 94 THR A O 1
ATOM 745 N N . ILE A 1 95 ? -10.536 -6.690 -8.841 1.00 87.81 95 ILE A N 1
ATOM 746 C CA . ILE A 1 95 ? -11.108 -5.345 -8.841 1.00 87.81 95 ILE A CA 1
ATOM 747 C C . ILE A 1 95 ? -10.983 -4.782 -7.414 1.00 87.81 95 ILE A C 1
ATOM 749 O O . ILE A 1 95 ? -11.664 -5.286 -6.515 1.00 87.81 95 ILE A O 1
ATOM 753 N N . PRO A 1 96 ? -10.153 -3.749 -7.179 1.00 86.88 96 PRO A N 1
ATOM 754 C CA . PRO A 1 96 ? -9.839 -3.257 -5.836 1.00 86.88 96 PRO A CA 1
ATOM 755 C C . PRO A 1 96 ? -11.049 -2.850 -4.993 1.00 86.88 96 PRO A C 1
ATOM 757 O O . PRO A 1 96 ? -11.065 -3.136 -3.796 1.00 86.88 96 PRO A O 1
ATOM 760 N N . ILE A 1 97 ? -12.079 -2.232 -5.587 1.00 87.19 97 ILE A N 1
ATOM 761 C CA . ILE A 1 97 ? -13.282 -1.789 -4.853 1.00 87.19 97 ILE A CA 1
ATOM 762 C C . ILE A 1 97 ? -14.139 -2.958 -4.332 1.00 87.19 97 ILE A C 1
ATOM 764 O O . ILE A 1 97 ? -14.970 -2.772 -3.443 1.00 87.19 97 ILE A O 1
ATOM 768 N N . LEU A 1 98 ? -13.937 -4.176 -4.850 1.00 91.88 98 LEU A N 1
ATOM 769 C CA . LEU A 1 98 ? -14.637 -5.375 -4.377 1.00 91.88 98 LEU A CA 1
ATOM 770 C C . LEU A 1 98 ? -14.010 -5.978 -3.118 1.00 91.88 98 LEU A C 1
ATOM 772 O O . LEU A 1 98 ? -14.634 -6.825 -2.484 1.00 91.88 98 LEU A O 1
ATOM 776 N N . ALA A 1 99 ? -12.812 -5.547 -2.720 1.00 93.62 99 ALA A N 1
ATOM 777 C CA . ALA A 1 99 ? -12.156 -6.014 -1.501 1.00 93.62 99 ALA A CA 1
ATOM 778 C C . ALA A 1 99 ? -12.736 -5.339 -0.247 1.00 93.62 99 ALA A C 1
ATOM 780 O O . ALA A 1 99 ? -11.980 -4.847 0.575 1.00 93.62 99 ALA A O 1
ATOM 781 N N . LYS A 1 100 ? -14.069 -5.283 -0.124 1.00 95.75 100 LYS A N 1
ATOM 782 C CA . LYS A 1 100 ? -14.781 -4.744 1.045 1.00 95.75 100 LYS A CA 1
ATOM 783 C C . LYS A 1 100 ? -14.607 -5.658 2.264 1.00 95.75 100 LYS A C 1
ATOM 785 O O . LYS A 1 100 ? -14.491 -6.877 2.094 1.00 95.75 100 LYS A O 1
ATOM 790 N N . PRO A 1 101 ? -14.649 -5.117 3.498 1.00 96.56 101 PRO A N 1
ATOM 791 C CA . PRO A 1 101 ? -14.556 -5.942 4.694 1.00 96.56 101 PRO A CA 1
ATOM 792 C C . PRO A 1 101 ? -15.767 -6.870 4.788 1.00 96.56 101 PRO A C 1
ATOM 794 O O . PRO A 1 101 ? -16.908 -6.466 4.565 1.00 96.56 101 PRO A O 1
ATOM 797 N N . THR A 1 102 ? -15.516 -8.136 5.116 1.00 96.25 102 THR A N 1
ATOM 798 C CA . THR A 1 102 ? -16.592 -9.102 5.344 1.00 96.25 102 THR A CA 1
ATOM 799 C C . THR A 1 102 ? -17.269 -8.824 6.682 1.00 96.25 102 THR A C 1
ATOM 801 O O . THR A 1 102 ? -16.677 -8.228 7.584 1.00 96.25 102 THR A O 1
ATOM 804 N N . SER A 1 103 ? -18.490 -9.329 6.872 1.00 96.44 103 SER A N 1
ATOM 805 C CA . SER A 1 103 ? -19.190 -9.203 8.157 1.00 96.44 103 SER A CA 1
ATOM 806 C C . SER A 1 103 ? -18.395 -9.791 9.328 1.00 96.44 103 SER A C 1
ATOM 808 O O . SER A 1 103 ? -18.528 -9.332 10.454 1.00 96.44 103 SER A O 1
ATOM 810 N N . GLN A 1 104 ? -17.572 -10.815 9.073 1.00 96.88 104 GLN A N 1
ATOM 811 C CA . GLN A 1 104 ? -16.715 -11.408 10.097 1.00 96.88 104 GLN A CA 1
ATOM 812 C C . GLN A 1 104 ? -15.595 -10.451 10.512 1.00 96.88 104 GLN A C 1
ATOM 814 O O . GLN A 1 104 ? -15.380 -10.267 11.703 1.00 96.88 104 GLN A O 1
ATOM 819 N N . VAL A 1 105 ? -14.919 -9.817 9.547 1.00 97.19 105 VAL A N 1
ATOM 820 C CA . VAL A 1 105 ? -13.882 -8.811 9.831 1.00 97.19 105 VAL A CA 1
ATOM 821 C C . VAL A 1 105 ? -14.480 -7.631 10.593 1.00 97.19 105 VAL A C 1
ATOM 823 O O . VAL A 1 105 ? -13.907 -7.204 11.588 1.00 97.19 105 VAL A O 1
ATOM 826 N N . MET A 1 106 ? -15.654 -7.152 10.170 1.00 97.94 106 MET A N 1
ATOM 827 C CA . MET A 1 106 ? -16.344 -6.046 10.840 1.00 97.94 106 MET A CA 1
ATOM 828 C C . MET A 1 106 ? -16.655 -6.367 12.305 1.00 97.94 106 MET A C 1
ATOM 830 O O . MET A 1 106 ? -16.294 -5.581 13.175 1.00 97.94 106 MET A O 1
ATOM 834 N N . ARG A 1 107 ? -17.235 -7.544 12.586 1.00 97.81 107 ARG A N 1
ATOM 835 C CA . ARG A 1 107 ? -17.529 -7.981 13.962 1.00 97.81 107 ARG A CA 1
ATOM 836 C C . ARG A 1 107 ? -16.274 -8.097 14.823 1.00 97.81 107 ARG A C 1
ATOM 838 O O . ARG A 1 107 ? -16.264 -7.607 15.941 1.00 97.81 107 ARG A O 1
ATOM 845 N N . LEU A 1 108 ? -15.202 -8.693 14.297 1.00 97.06 108 LEU A N 1
ATOM 846 C CA . LEU A 1 108 ? -13.948 -8.840 15.046 1.00 97.06 108 LEU A CA 1
ATOM 847 C C . LEU A 1 108 ? -13.339 -7.483 15.414 1.00 97.06 108 LEU A C 1
ATOM 849 O O . LEU A 1 108 ? -12.881 -7.295 16.536 1.00 97.06 108 LEU A O 1
ATOM 853 N N . LEU A 1 109 ? -13.327 -6.532 14.478 1.00 97.88 109 LEU A N 1
ATOM 854 C CA . LEU A 1 109 ? -12.826 -5.183 14.742 1.00 97.88 109 LEU A CA 1
ATOM 855 C C . LEU A 1 109 ? -13.695 -4.455 15.775 1.00 97.88 109 LEU A C 1
ATOM 857 O O . LEU A 1 109 ? -13.156 -3.798 16.660 1.00 97.88 109 LEU A O 1
ATOM 861 N N . GLU A 1 110 ? -15.016 -4.610 15.695 1.00 97.19 110 GLU A N 1
ATOM 862 C CA . GLU A 1 110 ? -15.959 -4.047 16.663 1.00 97.19 110 GLU A CA 1
ATOM 863 C C . GLU A 1 110 ? -15.762 -4.623 18.071 1.00 97.19 110 GLU A C 1
ATOM 865 O O . GLU A 1 110 ? -15.632 -3.861 19.027 1.00 97.19 110 GLU A O 1
ATOM 870 N N . GLU A 1 111 ? -15.639 -5.945 18.203 1.00 96.25 111 GLU A N 1
ATOM 871 C CA . GLU A 1 111 ? -15.345 -6.618 19.474 1.00 96.25 111 GLU A CA 1
ATOM 872 C C . GLU A 1 111 ? -14.002 -6.162 20.064 1.00 96.25 111 GLU A C 1
ATOM 874 O O . GLU A 1 111 ? -13.891 -5.914 21.268 1.00 96.25 111 GLU A O 1
ATOM 879 N N . LEU A 1 112 ? -12.977 -5.994 19.219 1.00 95.12 112 LEU A N 1
ATOM 880 C CA . LEU A 1 112 ? -11.676 -5.489 19.652 1.00 95.12 112 LEU A CA 1
ATOM 881 C C . LEU A 1 112 ? -11.766 -4.041 20.148 1.00 95.12 112 LEU A C 1
ATOM 883 O O . LEU A 1 112 ? -11.178 -3.740 21.187 1.00 95.12 112 LEU A O 1
ATOM 887 N N . CYS A 1 113 ? -12.498 -3.160 19.464 1.00 95.06 113 CYS A N 1
ATOM 888 C CA . CYS A 1 113 ? -12.737 -1.792 19.931 1.00 95.06 113 CYS A CA 1
ATOM 889 C C . CYS A 1 113 ? -13.525 -1.777 21.252 1.00 95.06 113 CYS A C 1
ATOM 891 O O . CYS A 1 113 ? -13.143 -1.082 22.195 1.00 95.06 113 CYS A O 1
ATOM 893 N N . ALA A 1 114 ? -14.593 -2.575 21.349 1.00 94.00 114 ALA A N 1
ATOM 894 C CA . ALA A 1 114 ? -15.459 -2.657 22.526 1.00 94.00 114 ALA A CA 1
ATOM 895 C C . ALA A 1 114 ? -14.718 -3.162 23.776 1.00 94.00 114 ALA A C 1
ATOM 897 O O . ALA A 1 114 ? -15.029 -2.752 24.891 1.00 94.00 114 ALA A O 1
ATOM 898 N N . ALA A 1 115 ? -13.683 -3.987 23.595 1.00 92.00 115 ALA A N 1
ATOM 899 C CA . ALA A 1 115 ? -12.796 -4.441 24.665 1.00 92.00 115 ALA A CA 1
ATOM 900 C C . ALA A 1 115 ? -11.781 -3.374 25.147 1.00 92.00 115 ALA A C 1
ATOM 902 O O . ALA A 1 115 ? -10.817 -3.716 25.834 1.00 92.00 115 ALA A O 1
ATOM 903 N N . GLY A 1 116 ? -11.963 -2.100 24.776 1.00 90.31 116 GLY A N 1
ATOM 904 C CA . GLY A 1 116 ? -11.140 -0.974 25.228 1.00 90.31 116 GLY A CA 1
ATOM 905 C C . GLY A 1 116 ? -9.796 -0.834 24.508 1.00 90.31 116 GLY A C 1
ATOM 906 O O . GLY A 1 116 ? -8.931 -0.088 24.971 1.00 90.31 116 GLY A O 1
ATOM 907 N N . ASN A 1 117 ? -9.595 -1.544 23.393 1.00 93.81 117 ASN A N 1
ATOM 908 C CA . ASN A 1 117 ? -8.356 -1.465 22.621 1.00 93.81 117 ASN A CA 1
ATOM 909 C C . ASN A 1 117 ? -8.363 -0.253 21.682 1.00 93.81 117 ASN A C 1
ATOM 911 O O . ASN A 1 117 ? -9.379 0.079 21.073 1.00 93.81 117 ASN A O 1
ATOM 915 N N . LEU A 1 118 ? -7.193 0.354 21.492 1.00 93.56 118 LEU A N 1
ATOM 916 C CA . LEU A 1 118 ? -6.953 1.345 20.450 1.00 93.56 118 LEU A CA 1
ATOM 917 C C . LEU A 1 118 ? -6.690 0.621 19.122 1.00 93.56 118 LEU A C 1
ATOM 919 O O . LEU A 1 118 ? -5.548 0.289 18.801 1.00 93.56 118 LEU A O 1
ATOM 923 N N . VAL A 1 119 ? -7.753 0.327 18.376 1.00 96.38 119 VAL A N 1
ATOM 924 C CA . VAL A 1 119 ? -7.668 -0.367 17.082 1.00 96.38 119 VAL A CA 1
ATOM 925 C C . VAL A 1 119 ? -7.571 0.650 15.951 1.00 96.38 119 VAL A C 1
ATOM 927 O O . VAL A 1 119 ? -8.471 1.470 15.768 1.00 96.38 119 VAL A O 1
ATOM 930 N N . THR A 1 120 ? -6.507 0.554 15.156 1.00 96.50 120 THR A N 1
ATOM 931 C CA . THR A 1 120 ? -6.282 1.400 13.983 1.00 96.50 120 THR A CA 1
ATOM 932 C C . THR A 1 120 ? -6.062 0.541 12.745 1.00 96.50 120 THR A C 1
ATOM 934 O O . THR A 1 120 ? -5.135 -0.269 12.700 1.00 96.50 120 THR A O 1
ATOM 937 N N . VAL A 1 121 ? -6.894 0.732 11.719 1.00 97.62 121 VAL A N 1
ATOM 938 C CA . VAL A 1 121 ? -6.746 0.052 10.422 1.00 97.62 121 VAL A CA 1
ATOM 939 C C . VAL A 1 121 ? -6.000 0.956 9.450 1.00 97.62 121 VAL A C 1
ATOM 941 O O . VAL A 1 121 ? -6.418 2.088 9.220 1.00 97.62 121 VAL A O 1
ATOM 944 N N . ALA A 1 122 ? -4.923 0.448 8.857 1.00 96.00 122 ALA A N 1
ATOM 945 C CA . ALA A 1 122 ? -4.089 1.160 7.899 1.00 96.00 122 ALA A CA 1
ATOM 946 C C . ALA A 1 122 ? -4.178 0.558 6.493 1.00 96.00 122 ALA A C 1
ATOM 948 O O . ALA A 1 122 ? -4.071 -0.656 6.311 1.00 96.00 122 ALA A O 1
ATOM 949 N N . SER A 1 123 ? -4.354 1.413 5.485 1.00 94.81 123 SER A N 1
ATOM 950 C CA . SER A 1 123 ? -4.449 1.018 4.077 1.00 94.81 123 SER A CA 1
ATOM 951 C C . SER A 1 123 ? -3.822 2.070 3.156 1.00 94.81 123 SER A C 1
ATOM 953 O O . SER A 1 123 ? -3.660 3.233 3.525 1.00 94.81 123 SER A O 1
ATOM 955 N N . GLY A 1 124 ? -3.494 1.652 1.931 1.00 92.38 124 GLY A N 1
ATOM 956 C CA . GLY A 1 124 ? -3.182 2.547 0.813 1.00 92.38 124 GLY A CA 1
ATOM 957 C C . GLY A 1 124 ? -4.407 3.233 0.200 1.00 92.38 124 GLY A C 1
ATOM 958 O O . GLY A 1 124 ? -4.260 4.126 -0.626 1.00 92.38 124 GLY A O 1
ATOM 959 N N . ARG A 1 125 ? -5.617 2.827 0.597 1.00 94.06 125 ARG A N 1
ATOM 960 C CA . ARG A 1 125 ? -6.883 3.353 0.070 1.00 94.06 125 ARG A CA 1
ATOM 961 C C . ARG A 1 125 ? -7.130 4.799 0.472 1.00 94.06 125 ARG A C 1
ATOM 963 O O . ARG A 1 125 ? -6.631 5.272 1.492 1.00 94.06 125 ARG A O 1
ATOM 970 N N . ASP A 1 126 ? -7.960 5.465 -0.320 1.00 95.06 126 ASP A N 1
ATOM 971 C CA . ASP A 1 126 ? -8.392 6.836 -0.085 1.00 95.06 126 ASP A CA 1
ATOM 972 C C . ASP A 1 126 ? -9.284 6.979 1.167 1.00 95.06 126 ASP A C 1
ATOM 974 O O . ASP A 1 126 ? -9.867 6.017 1.687 1.00 95.06 126 ASP A O 1
ATOM 978 N N . LYS A 1 127 ? -9.406 8.226 1.637 1.00 95.12 127 LYS A N 1
ATOM 979 C CA . LYS A 1 127 ? -10.196 8.608 2.817 1.00 95.12 127 LYS A CA 1
ATOM 980 C C . LYS A 1 127 ? -11.666 8.200 2.716 1.00 95.12 127 LYS A C 1
ATOM 982 O O . LYS A 1 127 ? -12.242 7.781 3.720 1.00 95.12 127 LYS A O 1
ATOM 987 N N . GLU A 1 128 ? -12.282 8.328 1.542 1.00 95.00 128 GLU A N 1
ATOM 988 C CA . GLU A 1 128 ? -13.714 8.077 1.371 1.00 95.00 128 GLU A CA 1
ATOM 989 C C . GLU A 1 128 ? -14.019 6.584 1.448 1.00 95.00 128 GLU A C 1
ATOM 991 O O . GLU A 1 128 ? -14.934 6.174 2.163 1.00 95.00 128 GLU A O 1
ATOM 996 N N . THR A 1 129 ? -13.203 5.761 0.789 1.00 95.75 129 THR A N 1
ATOM 997 C CA . THR A 1 129 ? -13.289 4.303 0.869 1.00 95.75 129 THR A CA 1
ATOM 998 C C . THR A 1 129 ? -13.126 3.836 2.314 1.00 95.75 129 THR A C 1
ATOM 1000 O O . THR A 1 129 ? -13.982 3.112 2.830 1.00 95.75 129 THR A O 1
ATOM 1003 N N . MET A 1 130 ? -12.076 4.301 3.000 1.00 96.88 130 MET A N 1
ATOM 1004 C CA . MET A 1 130 ? -11.817 3.945 4.398 1.00 96.88 130 MET A CA 1
ATOM 1005 C C . MET A 1 130 ? -12.958 4.391 5.321 1.00 96.88 130 MET A C 1
ATOM 1007 O O . MET A 1 130 ? -13.432 3.606 6.145 1.00 96.88 130 MET A O 1
ATOM 1011 N N . ARG A 1 131 ? -13.458 5.622 5.158 1.00 95.62 131 ARG A N 1
ATOM 1012 C CA . ARG A 1 131 ? -14.605 6.132 5.921 1.00 95.62 131 ARG A CA 1
ATOM 1013 C C . ARG A 1 131 ? -15.845 5.278 5.681 1.00 95.62 131 ARG A C 1
ATOM 1015 O O . ARG A 1 131 ? -16.452 4.803 6.634 1.00 95.62 131 ARG A O 1
ATOM 1022 N N . SER A 1 132 ? -16.209 5.058 4.422 1.00 95.69 132 SER A N 1
ATOM 1023 C CA . SER A 1 132 ? -17.419 4.329 4.035 1.00 95.69 132 SER A CA 1
ATOM 1024 C C . SER A 1 132 ? -17.436 2.900 4.581 1.00 95.69 132 SER A C 1
ATOM 1026 O O . SER A 1 132 ? -18.461 2.445 5.092 1.00 95.69 132 SER A O 1
ATOM 1028 N N . TRP A 1 133 ? -16.303 2.199 4.508 1.00 96.81 133 TRP A N 1
ATOM 1029 C CA . TRP A 1 133 ? -16.216 0.786 4.880 1.00 96.81 133 TRP A CA 1
ATOM 1030 C C . TRP A 1 133 ? -16.251 0.549 6.386 1.00 96.81 133 TRP A C 1
ATOM 1032 O O . TRP A 1 133 ? -16.812 -0.454 6.817 1.00 96.81 133 TRP A O 1
ATOM 1042 N N . PHE A 1 134 ? -15.699 1.468 7.179 1.00 96.75 134 PHE A N 1
ATOM 1043 C CA . PHE A 1 134 ? -15.563 1.296 8.628 1.00 96.75 134 PHE A CA 1
ATOM 1044 C C . PHE A 1 134 ? -16.464 2.215 9.461 1.00 96.75 134 PHE A C 1
ATOM 1046 O O . PHE A 1 134 ? -16.403 2.164 10.687 1.00 96.75 134 PHE A O 1
ATOM 1053 N N . ARG A 1 135 ? -17.339 3.014 8.829 1.00 94.38 135 ARG A N 1
ATOM 1054 C CA . ARG A 1 135 ? -18.239 3.973 9.507 1.00 94.38 135 ARG A CA 1
ATOM 1055 C C . ARG A 1 135 ? -19.084 3.383 10.635 1.00 94.38 135 ARG A C 1
ATOM 1057 O O . ARG A 1 135 ? -19.508 4.112 11.518 1.00 94.38 135 ARG A O 1
ATOM 1064 N N . SER A 1 136 ? -19.397 2.089 10.569 1.00 94.56 136 SER A N 1
ATOM 1065 C CA . SER A 1 136 ? -20.286 1.437 11.532 1.00 94.56 136 SER A CA 1
ATOM 1066 C C . SER A 1 136 ? -19.578 0.982 12.805 1.00 94.56 136 SER A C 1
ATOM 1068 O O . SER A 1 136 ? -20.257 0.454 13.672 1.00 94.56 136 SER A O 1
ATOM 1070 N N . ILE A 1 137 ? -18.251 1.128 12.908 1.00 96.31 137 ILE A N 1
ATOM 1071 C CA . ILE A 1 137 ? -17.472 0.655 14.058 1.00 96.31 137 ILE A CA 1
ATOM 1072 C C . ILE A 1 137 ? -17.087 1.853 14.936 1.00 96.31 137 ILE A C 1
ATOM 1074 O O . ILE A 1 137 ? -16.192 2.622 14.566 1.00 96.31 137 ILE A O 1
ATOM 1078 N N . PRO A 1 138 ? -17.714 2.027 16.112 1.00 93.75 138 PRO A N 1
ATOM 1079 C CA . PRO A 1 138 ? -17.336 3.076 17.050 1.00 93.75 138 PRO A CA 1
ATOM 1080 C C . PRO A 1 138 ? -15.901 2.878 17.553 1.00 93.75 138 PRO A C 1
ATOM 1082 O O . P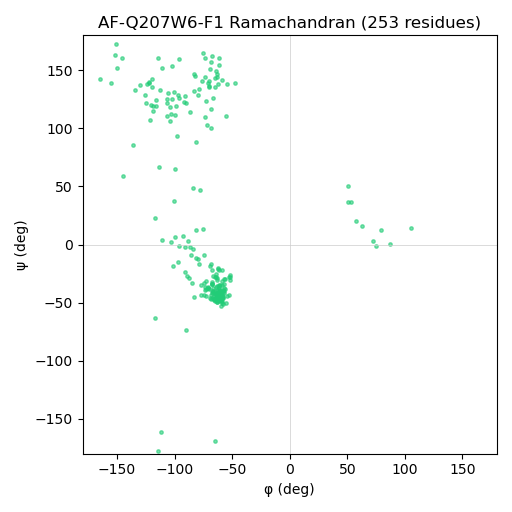RO A 1 138 ? -15.432 1.752 17.712 1.00 93.75 138 PRO A O 1
ATOM 1085 N N . GLY A 1 139 ? -15.184 3.971 17.820 1.00 93.88 139 GLY A N 1
ATOM 1086 C CA . GLY A 1 139 ? -13.834 3.903 18.388 1.00 93.88 139 GLY A CA 1
ATOM 1087 C C . GLY A 1 139 ? -12.729 3.413 17.447 1.00 93.88 139 GLY A C 1
ATOM 1088 O O . GLY A 1 139 ? -11.584 3.338 17.883 1.00 93.88 139 GLY A O 1
ATOM 1089 N N . ILE A 1 140 ? -13.012 3.126 16.171 1.00 96.94 140 ILE A N 1
ATOM 1090 C CA . ILE A 1 140 ? -11.967 2.708 15.229 1.00 96.94 140 ILE A CA 1
ATOM 1091 C C . I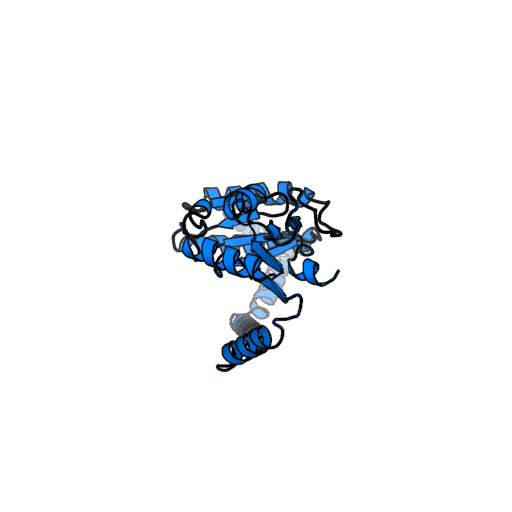LE A 1 140 ? -11.168 3.912 14.709 1.00 96.94 140 ILE A C 1
ATOM 1093 O O . ILE A 1 140 ? -11.743 4.891 14.215 1.00 96.94 140 ILE A O 1
ATOM 1097 N N . GLY A 1 141 ? -9.840 3.826 14.802 1.00 96.94 141 GLY A N 1
ATOM 1098 C CA . GLY A 1 141 ? -8.910 4.715 14.109 1.00 96.94 141 GLY A CA 1
ATOM 1099 C C . GLY A 1 141 ? -8.668 4.246 12.673 1.00 96.94 141 GLY A C 1
ATOM 1100 O O . GLY A 1 141 ? -8.663 3.045 12.397 1.00 96.94 141 GLY A O 1
ATOM 1101 N N . LEU A 1 142 ? -8.456 5.174 11.740 1.00 97.44 142 LEU A N 1
ATOM 1102 C CA . LEU A 1 142 ? -8.176 4.839 10.339 1.00 97.44 142 LEU A CA 1
ATOM 1103 C C . LEU A 1 142 ? -6.947 5.577 9.834 1.00 97.44 142 LEU A C 1
ATOM 1105 O O . LEU A 1 142 ? -6.805 6.774 10.053 1.00 97.44 142 LEU A O 1
ATOM 1109 N N . VAL A 1 143 ? -6.103 4.870 9.097 1.00 95.88 143 VAL A N 1
ATOM 1110 C CA . VAL A 1 143 ? -5.003 5.441 8.327 1.00 95.88 143 VAL A CA 1
ATOM 1111 C C . VAL A 1 143 ? -5.272 5.176 6.851 1.00 95.88 143 VAL A C 1
ATOM 1113 O O . VAL A 1 143 ? -5.475 4.029 6.446 1.00 95.88 143 VAL A O 1
ATOM 1116 N N . ALA A 1 144 ? -5.292 6.246 6.066 1.00 94.94 144 ALA A N 1
ATOM 1117 C CA . ALA A 1 144 ? -5.520 6.224 4.629 1.00 94.94 144 ALA A CA 1
ATOM 1118 C C . ALA A 1 144 ? -4.262 6.675 3.879 1.00 94.94 144 ALA A C 1
ATOM 1120 O O . ALA A 1 144 ? -3.378 7.331 4.443 1.00 94.94 144 ALA A O 1
ATOM 1121 N N . GLU A 1 145 ? -4.201 6.320 2.597 1.00 92.81 145 GLU A N 1
ATOM 1122 C CA . GLU A 1 145 ? -3.147 6.728 1.667 1.00 92.81 145 GLU A CA 1
ATOM 1123 C C . GLU A 1 145 ? -1.736 6.482 2.221 1.00 92.81 145 GLU A C 1
ATOM 1125 O O . GLU A 1 145 ? -0.894 7.377 2.272 1.00 92.81 145 GLU A O 1
ATOM 1130 N N . PHE A 1 146 ? -1.497 5.257 2.699 1.00 90.00 146 PHE A N 1
ATOM 1131 C CA . PHE A 1 146 ? -0.191 4.779 3.175 1.00 90.00 146 PHE A CA 1
ATOM 1132 C C . PHE A 1 146 ? 0.383 5.526 4.389 1.00 90.00 146 PHE A C 1
ATOM 1134 O O . PHE A 1 146 ? 1.565 5.373 4.701 1.00 90.00 146 PHE A O 1
ATOM 1141 N N . GLY A 1 147 ? -0.439 6.290 5.112 1.00 90.50 147 GLY A N 1
ATOM 1142 C CA . GLY A 1 147 ? 0.030 7.119 6.224 1.00 90.50 147 GLY A CA 1
ATOM 1143 C C . GLY A 1 147 ? 0.090 8.608 5.913 1.00 90.50 147 GLY A C 1
ATOM 1144 O O . GLY A 1 147 ? 0.705 9.340 6.678 1.00 90.50 147 GLY A O 1
ATOM 1145 N N . LEU A 1 148 ? -0.531 9.077 4.828 1.00 90.56 148 LEU A N 1
ATOM 1146 C CA . LEU A 1 148 ? -0.702 10.515 4.610 1.00 90.56 148 LEU A CA 1
ATOM 1147 C C . LEU A 1 148 ? -1.827 11.090 5.478 1.00 90.56 148 LEU A C 1
ATOM 1149 O O . LEU A 1 148 ? -1.732 12.222 5.950 1.00 90.56 148 LEU A O 1
ATOM 1153 N N . PHE A 1 149 ? -2.884 10.310 5.712 1.00 92.69 149 PHE A N 1
ATOM 1154 C CA . PHE A 1 149 ? -4.026 10.743 6.509 1.00 92.69 149 PHE A CA 1
ATOM 1155 C C . PHE A 1 149 ? -4.298 9.800 7.664 1.00 92.69 149 PHE A C 1
ATOM 1157 O O . PHE A 1 149 ? -4.322 8.580 7.500 1.00 92.69 149 PHE A O 1
ATOM 1164 N N . TYR A 1 150 ? -4.594 10.386 8.816 1.00 94.38 150 TYR A N 1
ATOM 1165 C CA . TYR A 1 150 ? -5.023 9.685 10.009 1.00 94.38 150 TYR A CA 1
ATOM 1166 C C . TYR A 1 150 ? -6.339 10.272 10.514 1.00 94.38 150 TYR A C 1
ATOM 1168 O O . TYR A 1 150 ? -6.466 11.478 10.699 1.00 94.38 150 TYR A O 1
ATOM 1176 N N . ARG A 1 151 ? -7.331 9.418 10.747 1.00 95.69 151 ARG A N 1
ATOM 1177 C CA . ARG A 1 151 ? -8.561 9.761 11.456 1.00 95.69 151 ARG A CA 1
ATOM 1178 C C . ARG A 1 151 ? -8.505 9.114 12.839 1.00 95.69 151 ARG A C 1
ATOM 1180 O O . ARG A 1 151 ? -8.593 7.883 12.921 1.00 95.69 151 ARG A O 1
ATOM 1187 N N . PRO A 1 152 ? -8.377 9.905 13.917 1.00 93.38 152 PRO A N 1
ATOM 1188 C CA . PRO A 1 152 ? -8.370 9.364 15.265 1.00 93.38 152 PRO A CA 1
ATOM 1189 C C . PRO A 1 152 ? -9.684 8.644 15.622 1.00 93.38 152 PRO A C 1
ATOM 1191 O O . PRO A 1 152 ? -10.747 8.980 15.087 1.00 93.38 152 PRO A O 1
ATOM 1194 N N . PRO A 1 153 ? -9.646 7.691 16.571 1.00 93.19 153 PRO A N 1
ATOM 1195 C CA . PRO A 1 153 ? -10.845 7.125 17.180 1.00 93.19 153 PRO A CA 1
ATOM 1196 C C . PRO A 1 153 ? -11.839 8.199 17.616 1.00 93.19 153 PRO A C 1
ATOM 1198 O O . PRO A 1 153 ? -11.450 9.211 18.201 1.00 93.19 153 PRO A O 1
ATOM 1201 N N . ASN A 1 154 ? -13.130 7.953 17.390 1.00 89.25 154 ASN A N 1
ATOM 1202 C CA . ASN A 1 154 ? -14.221 8.847 17.803 1.00 89.25 154 ASN A CA 1
ATOM 1203 C C . ASN A 1 154 ? -14.128 10.282 17.238 1.00 89.25 154 ASN A C 1
ATOM 1205 O O . ASN A 1 154 ? -14.729 11.206 17.789 1.00 89.25 154 ASN A O 1
ATOM 1209 N N . LYS A 1 155 ? -13.373 10.486 16.152 1.00 91.69 155 LYS A N 1
ATOM 1210 C CA . LYS A 1 155 ? -13.308 11.740 15.392 1.00 91.69 155 LYS A CA 1
ATOM 1211 C C . LYS A 1 155 ? -13.748 11.494 13.955 1.00 91.69 155 LYS A C 1
ATOM 1213 O O . LYS A 1 155 ? -13.413 10.463 13.379 1.00 91.69 155 LYS A O 1
ATOM 1218 N N . GLU A 1 156 ? -14.461 12.448 13.371 1.00 88.50 156 GLU A N 1
ATOM 1219 C CA . GLU A 1 156 ? -14.853 12.406 11.952 1.00 88.50 156 GLU A CA 1
ATOM 1220 C C . GLU A 1 156 ? -13.798 13.047 11.040 1.00 88.50 156 GLU A C 1
ATOM 1222 O O . GLU A 1 156 ? -13.653 12.678 9.875 1.00 88.50 156 GLU A O 1
ATOM 1227 N N . GLU A 1 157 ? -13.035 13.996 11.578 1.00 93.31 157 GLU A N 1
ATOM 1228 C CA . GLU A 1 157 ? -12.063 14.773 10.820 1.00 93.31 157 GLU A CA 1
ATOM 1229 C C . GLU A 1 157 ? -10.771 13.990 10.574 1.00 93.31 157 GLU A C 1
ATOM 1231 O O . GLU A 1 157 ? -10.191 13.385 11.481 1.00 93.31 157 GLU A O 1
ATOM 1236 N N . TRP A 1 158 ? -10.309 14.039 9.325 1.00 94.31 158 TRP A N 1
ATOM 1237 C CA . TRP A 1 158 ? -9.011 13.514 8.927 1.00 94.31 158 TRP A CA 1
ATOM 1238 C C . TRP A 1 158 ? -7.921 14.539 9.211 1.00 94.31 158 TRP A C 1
ATOM 1240 O O . TRP A 1 158 ? -8.015 15.697 8.809 1.00 94.31 158 TRP A O 1
ATOM 1250 N N . GLN A 1 159 ? -6.852 14.082 9.843 1.00 92.25 159 GLN A N 1
ATOM 1251 C CA . GLN A 1 159 ? -5.624 14.828 10.048 1.00 92.25 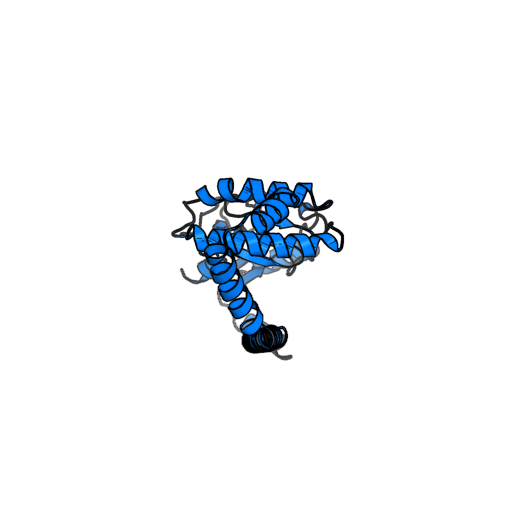159 GLN A CA 1
ATOM 1252 C C . GLN A 1 159 ? -4.630 14.418 8.965 1.00 92.25 159 GLN A C 1
ATOM 1254 O O . GLN A 1 159 ? -4.401 13.227 8.743 1.00 92.25 159 GLN A O 1
ATOM 1259 N N . ARG A 1 160 ? -4.046 15.397 8.274 1.00 88.62 160 ARG A N 1
ATOM 1260 C CA . ARG A 1 160 ? -2.875 15.154 7.426 1.00 88.62 160 ARG A CA 1
ATOM 1261 C C . ARG A 1 160 ? -1.689 14.932 8.359 1.00 88.62 160 ARG A C 1
ATOM 1263 O O . ARG A 1 160 ? -1.430 15.779 9.212 1.00 88.62 160 ARG A O 1
ATOM 1270 N N . LEU A 1 161 ? -1.012 13.795 8.236 1.00 82.75 161 LEU A N 1
ATOM 1271 C CA . LEU A 1 161 ? 0.173 13.534 9.044 1.00 82.75 161 LEU A CA 1
ATOM 1272 C C . LEU A 1 161 ? 1.326 14.430 8.564 1.00 82.75 161 LEU A C 1
ATOM 1274 O O . LEU A 1 161 ? 1.480 14.627 7.355 1.00 82.75 161 LEU A O 1
ATOM 1278 N N . PRO A 1 162 ? 2.116 15.001 9.489 1.00 67.38 162 PRO A N 1
ATOM 1279 C CA . PRO A 1 162 ? 3.199 15.901 9.133 1.00 67.38 162 PRO A CA 1
ATOM 1280 C C . PRO A 1 162 ? 4.257 15.177 8.288 1.00 67.38 162 PRO A C 1
ATOM 1282 O O . PRO A 1 162 ? 4.641 14.031 8.543 1.00 67.38 162 PRO A O 1
ATOM 1285 N N . GLY A 1 163 ? 4.742 15.867 7.261 1.00 65.94 163 GLY A N 1
ATOM 1286 C CA . GLY A 1 163 ? 5.781 15.385 6.362 1.00 65.94 163 GLY A CA 1
ATOM 1287 C C . GLY A 1 163 ? 6.347 16.530 5.545 1.00 65.94 163 GLY A C 1
ATOM 1288 O O . GLY A 1 163 ? 5.609 17.433 5.166 1.00 65.94 163 GLY A O 1
ATOM 1289 N N . ARG A 1 164 ? 7.661 16.509 5.296 1.00 58.00 164 ARG A N 1
ATOM 1290 C CA . ARG A 1 164 ? 8.340 17.577 4.539 1.00 58.00 164 ARG A CA 1
ATOM 1291 C C . ARG A 1 164 ? 7.819 17.664 3.112 1.00 58.00 164 ARG A C 1
ATOM 1293 O O . ARG A 1 164 ? 7.808 18.741 2.533 1.00 58.00 164 ARG A O 1
ATOM 1300 N N . SER A 1 165 ? 7.403 16.525 2.573 1.00 59.62 165 SER A N 1
ATOM 1301 C CA . SER A 1 165 ? 7.052 16.393 1.169 1.00 59.62 165 SER A CA 1
ATOM 1302 C C . SER A 1 165 ? 5.537 16.405 0.973 1.00 59.62 165 SER A C 1
ATOM 1304 O O . SER A 1 165 ? 5.098 16.737 -0.116 1.00 59.62 165 SER A O 1
ATOM 1306 N N . ALA A 1 166 ? 4.726 16.148 2.012 1.00 57.28 166 ALA A N 1
ATOM 1307 C CA . ALA A 1 166 ? 3.270 16.022 1.907 1.00 57.28 166 ALA A CA 1
ATOM 1308 C C . ALA A 1 166 ? 2.600 17.210 1.190 1.00 57.28 166 ALA A C 1
ATOM 1310 O O . ALA A 1 166 ? 1.610 17.002 0.500 1.00 57.28 166 ALA A O 1
ATOM 1311 N N . ASP A 1 167 ? 3.150 18.419 1.279 1.00 63.78 167 ASP A N 1
ATOM 1312 C CA . ASP A 1 167 ? 2.589 19.622 0.651 1.00 63.78 167 ASP A CA 1
ATOM 1313 C C . ASP A 1 167 ? 3.045 19.846 -0.813 1.00 63.78 167 ASP A C 1
ATOM 1315 O O . ASP A 1 167 ? 2.576 20.767 -1.478 1.00 63.78 167 ASP A O 1
ATOM 1319 N N . HIS A 1 168 ? 3.913 18.983 -1.356 1.00 74.00 168 HIS A N 1
ATOM 1320 C CA . HIS A 1 168 ? 4.567 19.137 -2.664 1.00 74.00 168 HIS A CA 1
ATOM 1321 C C . HIS A 1 168 ? 4.134 18.076 -3.693 1.00 74.00 168 HIS A C 1
ATOM 1323 O O . HIS A 1 168 ? 4.921 17.240 -4.134 1.00 74.00 168 HIS A O 1
ATOM 1329 N N . LEU A 1 169 ? 2.868 18.098 -4.119 1.00 79.94 169 LEU A N 1
ATOM 1330 C CA . LEU A 1 169 ? 2.299 17.105 -5.051 1.00 79.94 169 LEU A CA 1
ATOM 1331 C C . LEU A 1 169 ? 2.608 17.362 -6.544 1.00 79.94 169 LEU A C 1
ATOM 1333 O O . LEU A 1 169 ? 2.033 16.704 -7.412 1.00 79.94 169 LEU A O 1
ATOM 1337 N N . ASP A 1 170 ? 3.540 18.264 -6.860 1.00 84.31 170 ASP A N 1
ATOM 1338 C CA . ASP A 1 170 ? 3.890 18.669 -8.236 1.00 84.31 170 ASP A CA 1
ATOM 1339 C C . ASP A 1 170 ? 4.440 17.518 -9.095 1.00 84.31 170 ASP A C 1
ATOM 1341 O O . ASP A 1 170 ? 4.367 17.534 -10.326 1.00 84.31 170 ASP A O 1
ATOM 1345 N N . TRP A 1 171 ? 4.941 16.465 -8.449 1.00 87.25 171 TRP A N 1
ATOM 1346 C CA . TRP A 1 171 ? 5.381 15.247 -9.121 1.00 87.25 171 TRP A CA 1
ATOM 1347 C C . TRP A 1 171 ? 4.225 14.471 -9.766 1.00 87.25 171 TRP A C 1
ATOM 1349 O O . TRP A 1 171 ? 4.432 13.749 -10.747 1.00 87.25 171 TRP A O 1
ATOM 1359 N N . LYS A 1 172 ? 2.998 14.591 -9.237 1.00 90.44 172 LYS A N 1
ATOM 1360 C CA . LYS A 1 172 ? 1.863 13.792 -9.707 1.00 90.44 172 LYS A CA 1
ATOM 1361 C C . LYS A 1 172 ? 1.520 14.097 -11.168 1.00 90.44 172 LYS A C 1
ATOM 1363 O O . LYS A 1 172 ? 1.424 13.140 -11.943 1.00 90.44 172 LYS A O 1
ATOM 1368 N N . PRO A 1 173 ? 1.370 15.371 -11.589 1.00 89.62 173 PRO A N 1
ATOM 1369 C CA . PRO A 1 173 ? 1.210 15.716 -13.000 1.00 89.62 173 PRO A CA 1
ATOM 1370 C C . PRO A 1 173 ? 2.374 15.268 -13.891 1.00 89.62 173 PRO A C 1
ATOM 1372 O O . PRO A 1 173 ? 2.139 14.932 -15.048 1.00 89.62 173 PRO A O 1
ATOM 1375 N N . ALA A 1 174 ? 3.608 15.227 -13.374 1.00 87.06 174 ALA A N 1
ATOM 1376 C CA . ALA A 1 174 ? 4.777 14.796 -14.145 1.00 87.06 174 ALA A CA 1
ATOM 1377 C C . ALA A 1 174 ? 4.756 13.285 -14.448 1.00 87.06 174 ALA A C 1
ATOM 1379 O O . ALA A 1 174 ? 5.102 12.862 -15.551 1.00 87.06 174 ALA A O 1
ATOM 1380 N N . VAL A 1 175 ? 4.302 12.465 -13.494 1.00 90.25 175 VAL A N 1
ATOM 1381 C CA . VAL A 1 175 ? 4.278 10.997 -13.628 1.00 90.25 175 VAL A CA 1
ATOM 1382 C C . VAL A 1 175 ? 2.989 10.488 -14.295 1.00 90.25 175 VAL A C 1
ATOM 1384 O O . VAL A 1 175 ? 3.016 9.475 -14.997 1.00 90.25 175 VAL A O 1
ATOM 1387 N N . ALA A 1 176 ? 1.860 11.191 -14.157 1.00 94.19 176 ALA A N 1
ATOM 1388 C CA . ALA A 1 176 ? 0.558 10.731 -14.657 1.00 94.19 176 ALA A CA 1
ATOM 1389 C C . ALA A 1 176 ? 0.516 10.367 -16.159 1.00 94.19 176 ALA A C 1
ATOM 1391 O O . ALA A 1 176 ? -0.039 9.312 -16.487 1.00 94.19 176 ALA A O 1
ATOM 1392 N N . PRO A 1 177 ? 1.093 11.156 -17.094 1.00 94.81 177 PRO A N 1
ATOM 1393 C CA . PRO A 1 177 ? 1.088 10.812 -18.518 1.00 94.81 177 PRO A CA 1
ATOM 1394 C C . PRO A 1 177 ? 1.819 9.500 -18.808 1.00 94.81 177 PRO A C 1
ATOM 1396 O O . PRO A 1 177 ? 1.385 8.721 -19.658 1.00 94.81 177 PRO A O 1
ATOM 1399 N N . LEU A 1 178 ? 2.904 9.225 -18.075 1.00 94.88 178 LEU A N 1
ATOM 1400 C CA . LEU A 1 178 ? 3.659 7.983 -18.201 1.00 94.88 178 LEU A CA 1
ATOM 1401 C C . LEU A 1 178 ? 2.811 6.784 -17.758 1.00 94.88 178 LEU A C 1
ATOM 1403 O O . LEU A 1 178 ? 2.711 5.806 -18.499 1.00 94.88 178 LEU A O 1
ATOM 1407 N N . LEU A 1 179 ? 2.145 6.878 -16.602 1.00 96.81 179 LEU A N 1
ATOM 1408 C CA . LEU A 1 179 ? 1.263 5.814 -16.102 1.00 96.81 179 LEU A CA 1
ATOM 1409 C C . LEU A 1 179 ? 0.130 5.511 -17.083 1.00 96.81 179 LEU A C 1
ATOM 1411 O O . LEU A 1 179 ? -0.114 4.343 -17.399 1.00 96.81 179 LEU A O 1
ATOM 1415 N N . LYS A 1 180 ? -0.522 6.562 -17.600 1.00 96.88 180 LYS A N 1
ATOM 1416 C CA . LYS A 1 180 ? -1.605 6.451 -18.588 1.00 96.88 180 LYS A CA 1
ATOM 1417 C C . LYS A 1 180 ? -1.127 5.759 -19.859 1.00 96.88 180 LYS A C 1
ATOM 1419 O O . LYS A 1 180 ? -1.731 4.774 -20.270 1.00 96.88 180 LYS A O 1
ATOM 1424 N N . ARG A 1 181 ? 0.020 6.174 -20.407 1.00 96.94 181 ARG A N 1
ATOM 1425 C CA . ARG A 1 181 ? 0.615 5.544 -21.595 1.00 96.94 181 ARG A CA 1
ATOM 1426 C C . ARG A 1 181 ? 0.885 4.052 -21.393 1.00 96.94 181 ARG A C 1
ATOM 1428 O O . ARG A 1 181 ? 0.687 3.268 -22.317 1.00 96.94 181 ARG A O 1
ATOM 1435 N N . TYR A 1 182 ? 1.350 3.645 -20.209 1.00 97.12 182 TYR A N 1
ATOM 1436 C CA . TYR A 1 182 ? 1.565 2.229 -19.893 1.00 97.12 182 TYR A CA 1
ATOM 1437 C C . TYR A 1 182 ? 0.255 1.458 -19.734 1.00 97.12 182 TYR A C 1
ATOM 1439 O O . TYR A 1 182 ? 0.182 0.310 -20.176 1.00 97.12 182 TYR A O 1
ATOM 1447 N N . ALA A 1 183 ? -0.772 2.073 -19.145 1.00 96.31 183 ALA A N 1
ATOM 1448 C CA . ALA A 1 183 ? -2.094 1.468 -19.017 1.00 96.31 183 ALA A CA 1
ATOM 1449 C C . ALA A 1 183 ? -2.771 1.268 -20.385 1.00 96.31 183 ALA A C 1
ATOM 1451 O O . ALA A 1 183 ? -3.265 0.179 -20.662 1.00 96.31 183 ALA A O 1
ATOM 1452 N N . GLU A 1 184 ? -2.711 2.258 -21.282 1.00 95.88 184 GLU A N 1
ATOM 1453 C CA . GLU A 1 184 ? -3.290 2.189 -22.638 1.00 95.88 184 GLU A CA 1
ATOM 1454 C C . GLU A 1 184 ? -2.756 1.006 -23.458 1.00 95.88 184 GLU A C 1
ATOM 1456 O O . GLU A 1 184 ? -3.498 0.358 -24.193 1.00 95.88 184 GLU A O 1
ATOM 1461 N N . ARG A 1 185 ? -1.465 0.690 -23.309 1.00 94.12 185 ARG A N 1
ATOM 1462 C CA . ARG A 1 185 ? -0.810 -0.425 -24.013 1.00 94.12 185 ARG A CA 1
ATOM 1463 C C . ARG A 1 185 ? -0.815 -1.745 -23.233 1.00 94.12 185 ARG A C 1
ATOM 1465 O O . ARG A 1 185 ? -0.152 -2.696 -23.648 1.00 94.12 185 ARG A O 1
ATOM 1472 N N . THR A 1 186 ? -1.513 -1.806 -22.098 1.00 95.88 186 THR A N 1
ATOM 1473 C CA . THR A 1 186 ? -1.553 -2.988 -21.225 1.00 95.88 186 THR A CA 1
ATOM 1474 C C . THR A 1 186 ? -2.990 -3.263 -20.769 1.00 95.88 186 THR A C 1
ATOM 1476 O O . THR A 1 186 ? -3.397 -2.824 -19.693 1.00 95.88 186 THR A O 1
ATOM 1479 N N . PRO A 1 187 ? -3.780 -4.004 -21.568 1.00 93.75 187 PRO A N 1
ATOM 1480 C CA . PRO A 1 187 ? -5.171 -4.306 -21.239 1.00 93.75 187 PRO A CA 1
ATOM 1481 C C . PRO A 1 187 ? -5.331 -4.953 -19.856 1.00 93.75 187 PRO A C 1
ATOM 1483 O O . PRO A 1 187 ? -4.561 -5.839 -19.480 1.00 93.75 187 PRO A O 1
ATOM 1486 N N . GLY A 1 188 ? -6.353 -4.523 -19.112 1.00 92.56 188 GLY A N 1
ATOM 1487 C CA . GLY A 1 188 ? -6.636 -4.997 -17.752 1.00 92.56 188 GLY A CA 1
ATOM 1488 C C . GLY A 1 188 ? -5.894 -4.242 -16.644 1.00 92.56 188 GLY A C 1
ATOM 1489 O O . GLY A 1 188 ? -6.068 -4.562 -15.471 1.00 92.56 188 GLY A O 1
ATOM 1490 N N . VAL A 1 189 ? -5.085 -3.238 -16.982 1.00 96.12 189 VAL A N 1
ATOM 1491 C CA . VAL A 1 189 ? -4.497 -2.337 -15.988 1.00 96.12 189 VAL A CA 1
ATOM 1492 C C . VAL A 1 189 ? -5.525 -1.325 -15.494 1.00 96.12 189 VAL A C 1
ATOM 1494 O O . VAL A 1 189 ? -6.300 -0.779 -16.276 1.00 96.12 189 VAL A O 1
ATOM 1497 N N . MET A 1 190 ? -5.483 -1.037 -14.196 1.00 94.69 190 MET A N 1
ATOM 1498 C CA . MET A 1 190 ? -6.227 0.051 -13.566 1.00 94.69 190 MET A CA 1
ATOM 1499 C C . MET A 1 190 ? -5.256 0.988 -12.855 1.00 94.69 190 MET A C 1
ATOM 1501 O O . MET A 1 190 ? -4.306 0.535 -12.218 1.00 94.69 190 MET A O 1
ATOM 1505 N N . ILE A 1 191 ? -5.499 2.291 -12.966 1.00 95.44 191 ILE A N 1
ATOM 1506 C CA . ILE A 1 191 ? -4.766 3.313 -12.219 1.00 95.44 191 ILE A CA 1
ATOM 1507 C C . ILE A 1 191 ? -5.688 3.795 -11.105 1.00 95.44 191 ILE A C 1
ATOM 1509 O O . ILE A 1 191 ? -6.766 4.316 -11.384 1.00 95.44 191 ILE A O 1
ATOM 1513 N N . GLU A 1 192 ? -5.267 3.611 -9.860 1.00 93.44 192 GLU A N 1
ATOM 1514 C CA . GLU A 1 192 ? -5.925 4.180 -8.686 1.00 93.44 192 GLU A CA 1
ATOM 1515 C C . GLU A 1 192 ? -5.147 5.435 -8.287 1.00 93.44 192 GLU A C 1
ATOM 1517 O O . GLU A 1 192 ? -3.947 5.378 -8.010 1.00 93.44 192 GLU A O 1
ATOM 1522 N N . GLU A 1 193 ? -5.819 6.581 -8.318 1.00 93.88 193 GLU A N 1
ATOM 1523 C CA . GLU A 1 193 ? -5.248 7.871 -7.948 1.00 93.88 193 GLU A CA 1
ATOM 1524 C C . GLU A 1 193 ? -5.813 8.304 -6.594 1.00 93.88 193 GLU A C 1
ATOM 1526 O O . GLU A 1 193 ? -7.030 8.395 -6.429 1.00 93.88 193 GLU A O 1
ATOM 1531 N N . THR A 1 194 ? -4.929 8.588 -5.638 1.00 92.00 194 THR A N 1
ATOM 1532 C CA . THR A 1 194 ? -5.285 9.209 -4.353 1.00 92.00 194 THR A CA 1
ATOM 1533 C C . THR A 1 194 ? -4.662 10.600 -4.265 1.00 92.00 194 THR A C 1
ATOM 1535 O O . THR A 1 194 ? -4.017 11.043 -5.211 1.00 92.00 194 THR A O 1
ATOM 1538 N N . GLU A 1 195 ? -4.823 11.328 -3.163 1.00 89.69 195 GLU A N 1
ATOM 1539 C CA . GLU A 1 195 ? -4.201 12.645 -3.008 1.00 89.69 195 GLU A CA 1
ATOM 1540 C C . GLU A 1 195 ? -2.663 12.566 -3.072 1.00 89.69 195 GLU A C 1
ATOM 1542 O O . GLU A 1 195 ? -2.040 13.289 -3.847 1.00 89.69 195 GLU A O 1
ATOM 1547 N N . GLY A 1 196 ? -2.059 11.640 -2.323 1.00 88.00 196 GLY A N 1
ATOM 1548 C CA . GLY A 1 196 ? -0.607 11.501 -2.173 1.00 88.00 196 GLY A CA 1
ATOM 1549 C C . GLY A 1 196 ? 0.056 10.369 -2.950 1.00 88.00 196 GLY A C 1
ATOM 1550 O O . GLY A 1 196 ? 1.258 10.158 -2.781 1.00 88.00 196 GLY A O 1
ATOM 1551 N N . SER A 1 197 ? -0.687 9.604 -3.753 1.00 92.06 197 SER A N 1
ATOM 1552 C CA . SER A 1 197 ? -0.133 8.413 -4.400 1.00 92.06 197 SER A CA 1
ATOM 1553 C C . SER A 1 197 ? -0.797 8.048 -5.728 1.00 92.06 197 SER A C 1
ATOM 1555 O O . SER A 1 197 ? -1.908 8.485 -6.045 1.00 92.06 197 SER A O 1
ATOM 1557 N N . TYR A 1 198 ? -0.100 7.209 -6.492 1.00 95.25 198 TYR A N 1
ATOM 1558 C CA . TYR A 1 198 ? -0.665 6.429 -7.586 1.00 95.25 198 TYR A CA 1
ATOM 1559 C C . TYR A 1 198 ? -0.422 4.946 -7.343 1.00 95.25 198 TYR A C 1
ATOM 1561 O O . TYR A 1 198 ? 0.679 4.549 -6.970 1.00 95.25 198 TYR A O 1
ATOM 1569 N N . THR A 1 199 ? -1.419 4.125 -7.654 1.00 95.44 199 THR A N 1
ATOM 1570 C CA . THR A 1 199 ? -1.268 2.671 -7.726 1.00 95.44 199 THR A CA 1
ATOM 1571 C C . THR A 1 199 ? -1.575 2.198 -9.140 1.00 95.44 199 THR A C 1
ATOM 1573 O O . THR A 1 199 ? -2.678 2.384 -9.651 1.00 95.44 199 THR A O 1
ATOM 1576 N N . TRP A 1 200 ? -0.590 1.586 -9.793 1.00 97.12 200 TRP A N 1
ATOM 1577 C CA . TRP A 1 200 ? -0.714 0.995 -11.123 1.00 97.12 200 TRP A CA 1
ATOM 1578 C C . TRP A 1 200 ? -0.955 -0.510 -10.980 1.00 97.12 200 TRP A C 1
ATOM 1580 O O . TRP A 1 200 ? -0.023 -1.300 -10.813 1.00 97.12 200 TRP A O 1
ATOM 1590 N N . ASN A 1 201 ? -2.226 -0.909 -10.975 1.00 95.56 201 ASN A N 1
ATOM 1591 C CA . ASN A 1 201 ? -2.667 -2.269 -10.695 1.00 95.56 201 ASN A CA 1
ATOM 1592 C C . ASN A 1 201 ? -2.739 -3.089 -11.984 1.00 95.56 201 ASN A C 1
ATOM 1594 O O . ASN A 1 201 ? -3.491 -2.758 -12.899 1.00 95.56 201 ASN A O 1
ATOM 1598 N N . TYR A 1 202 ? -1.994 -4.190 -12.041 1.00 95.94 202 TYR A N 1
ATOM 1599 C CA . TYR A 1 202 ? -1.932 -5.076 -13.206 1.00 95.94 202 TYR A CA 1
ATOM 1600 C C . TYR A 1 202 ? -2.454 -6.482 -12.895 1.00 95.94 202 TYR A C 1
ATOM 1602 O O . TYR A 1 202 ? -2.125 -7.452 -13.574 1.00 95.94 202 TYR A O 1
ATOM 1610 N N . ARG A 1 203 ? -3.292 -6.631 -11.863 1.00 94.06 203 ARG A N 1
ATOM 1611 C CA . ARG A 1 203 ? -3.799 -7.941 -11.429 1.00 94.06 203 ARG A CA 1
ATOM 1612 C C . ARG A 1 203 ? -4.741 -8.596 -12.431 1.00 94.06 203 ARG A C 1
ATOM 1614 O O . ARG A 1 203 ? -4.722 -9.823 -12.531 1.00 94.06 203 ARG A O 1
ATOM 1621 N N . ALA A 1 204 ? -5.535 -7.796 -13.143 1.00 92.19 204 ALA A N 1
ATOM 1622 C CA . ALA A 1 204 ? -6.389 -8.265 -14.232 1.00 92.19 204 ALA A CA 1
ATOM 1623 C C . ALA A 1 204 ? -5.648 -8.333 -15.578 1.00 92.19 204 ALA A C 1
ATOM 1625 O O . ALA A 1 204 ? -6.179 -8.885 -16.541 1.00 92.19 204 ALA A O 1
ATOM 1626 N N . ALA A 1 205 ? -4.425 -7.799 -15.652 1.00 91.81 205 ALA A N 1
ATOM 1627 C CA . ALA A 1 205 ? -3.592 -7.953 -16.828 1.00 91.81 205 ALA A CA 1
ATOM 1628 C C . ALA A 1 205 ? -3.054 -9.391 -16.899 1.00 91.81 205 ALA A C 1
ATOM 1630 O O . ALA A 1 205 ? -2.739 -10.025 -15.887 1.00 91.81 205 ALA A O 1
ATOM 1631 N N . GLY A 1 206 ? -2.934 -9.909 -18.122 1.00 89.12 206 GLY A N 1
ATOM 1632 C CA . GLY A 1 206 ? -2.270 -11.186 -18.372 1.00 89.12 206 GLY A CA 1
ATOM 1633 C C . GLY A 1 206 ? -0.770 -11.144 -18.027 1.00 89.12 206 GLY A C 1
ATOM 1634 O O . GLY A 1 206 ? -0.273 -10.159 -17.479 1.00 89.12 206 GLY A O 1
ATOM 1635 N N . PRO A 1 207 ? 0.005 -12.173 -18.410 1.00 88.38 207 PRO A N 1
ATOM 1636 C CA . PRO A 1 207 ? 1.443 -12.254 -18.117 1.00 88.38 207 PRO A CA 1
ATOM 1637 C C . PRO A 1 207 ? 2.249 -11.014 -18.543 1.00 88.38 207 PRO A C 1
ATOM 1639 O O . PRO A 1 207 ? 3.250 -10.670 -17.917 1.00 88.38 207 PRO A O 1
ATOM 1642 N N . TYR A 1 208 ? 1.780 -10.308 -19.576 1.00 90.44 208 TYR A N 1
ATOM 1643 C CA . TYR A 1 208 ? 2.384 -9.075 -20.073 1.00 90.44 208 TYR A CA 1
ATOM 1644 C C . TYR A 1 208 ? 2.345 -7.910 -19.067 1.00 90.44 208 TYR A C 1
ATOM 1646 O O . TYR A 1 208 ? 3.225 -7.053 -19.095 1.00 90.44 208 TYR A O 1
ATOM 1654 N N . GLY A 1 209 ? 1.390 -7.898 -18.130 1.00 93.94 209 GLY A N 1
ATOM 1655 C CA . GLY A 1 209 ? 1.284 -6.855 -17.107 1.00 93.94 209 GLY A CA 1
ATOM 1656 C C . GLY A 1 209 ? 2.529 -6.754 -16.228 1.00 93.94 209 GLY A C 1
ATOM 1657 O O . GLY A 1 209 ? 3.029 -5.660 -15.995 1.00 93.94 209 GLY A O 1
ATOM 1658 N N . ALA A 1 210 ? 3.095 -7.895 -15.822 1.00 93.50 210 ALA A N 1
ATOM 1659 C CA . ALA A 1 210 ? 4.315 -7.924 -15.015 1.00 93.50 210 ALA A CA 1
ATOM 1660 C C . ALA A 1 210 ? 5.547 -7.424 -15.789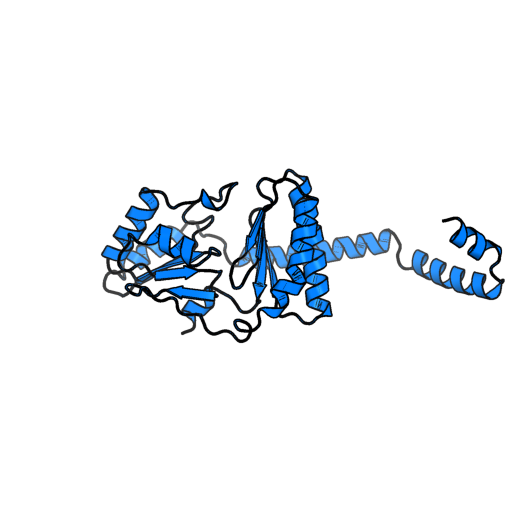 1.00 93.50 210 ALA A C 1
ATOM 1662 O O . ALA A 1 210 ? 6.430 -6.793 -15.212 1.00 93.50 210 ALA A O 1
ATOM 1663 N N . PHE A 1 211 ? 5.612 -7.687 -17.099 1.00 93.44 211 PHE A N 1
ATOM 1664 C CA . PHE A 1 211 ? 6.672 -7.149 -17.954 1.00 93.44 211 PHE A CA 1
ATOM 1665 C C . PHE A 1 211 ? 6.589 -5.620 -18.027 1.00 93.44 211 PHE A C 1
ATOM 1667 O O . PHE A 1 211 ? 7.585 -4.932 -17.818 1.00 93.44 211 PHE A O 1
ATOM 1674 N N . GLN A 1 212 ? 5.382 -5.095 -18.240 1.00 96.75 212 GLN A N 1
ATOM 1675 C CA . GLN A 1 212 ? 5.130 -3.657 -18.317 1.00 96.75 212 GLN A CA 1
ATOM 1676 C C . GLN A 1 212 ? 5.364 -2.950 -16.984 1.00 96.75 212 GLN A C 1
ATOM 1678 O O . GLN A 1 212 ? 5.920 -1.858 -16.977 1.00 96.75 212 GLN A O 1
ATOM 1683 N N . ALA A 1 213 ? 5.008 -3.587 -15.865 1.00 95.88 213 ALA A N 1
ATOM 1684 C CA . ALA A 1 213 ? 5.306 -3.079 -14.533 1.00 95.88 213 ALA A CA 1
ATOM 1685 C C . ALA A 1 213 ? 6.821 -2.931 -14.318 1.00 95.88 213 ALA A C 1
ATOM 1687 O O . ALA A 1 213 ? 7.292 -1.870 -13.926 1.00 95.88 213 ALA A O 1
ATOM 1688 N N . LYS A 1 214 ? 7.616 -3.958 -14.636 1.00 94.69 214 LYS A N 1
ATOM 1689 C CA . LYS A 1 214 ? 9.079 -3.887 -14.467 1.00 94.69 214 LYS A CA 1
ATOM 1690 C C . LYS A 1 214 ? 9.716 -2.769 -15.291 1.00 94.69 214 LYS A C 1
ATOM 1692 O O . LYS A 1 214 ? 10.575 -2.050 -14.788 1.00 94.69 214 LYS A O 1
ATOM 1697 N N . ASP A 1 215 ? 9.280 -2.618 -16.537 1.00 95.19 215 ASP A N 1
ATOM 1698 C CA . ASP A 1 215 ? 9.745 -1.546 -17.418 1.00 95.19 215 ASP A CA 1
ATOM 1699 C C . ASP A 1 215 ? 9.345 -0.163 -16.867 1.00 95.19 215 ASP A C 1
ATOM 1701 O O . ASP A 1 215 ? 10.191 0.715 -16.703 1.00 95.19 215 ASP A O 1
ATOM 1705 N N . LEU A 1 216 ? 8.082 -0.001 -16.454 1.00 95.75 216 LEU A N 1
ATOM 1706 C CA . LEU A 1 216 ? 7.582 1.225 -15.827 1.00 95.75 216 LEU A CA 1
ATOM 1707 C C . LEU A 1 216 ? 8.356 1.584 -14.551 1.00 95.75 216 LEU A C 1
ATOM 1709 O O . LEU A 1 216 ? 8.755 2.734 -14.378 1.00 95.75 216 LEU A O 1
ATOM 1713 N N . HIS A 1 217 ? 8.613 0.605 -13.680 1.00 94.88 217 HIS A N 1
ATOM 1714 C CA . HIS A 1 217 ? 9.387 0.781 -12.449 1.00 94.88 217 HIS A CA 1
ATOM 1715 C C . HIS A 1 217 ? 10.794 1.306 -12.738 1.00 94.88 217 HIS A C 1
ATOM 1717 O O . HIS A 1 217 ? 11.233 2.271 -12.115 1.00 94.88 217 HIS A O 1
ATOM 1723 N N . SER A 1 218 ? 11.476 0.722 -13.727 1.00 92.62 218 SER A N 1
ATOM 1724 C CA . SER A 1 218 ? 12.809 1.163 -14.146 1.00 92.62 218 SER A CA 1
ATOM 1725 C C . SER A 1 218 ? 12.804 2.603 -14.665 1.00 92.62 218 SER A C 1
ATOM 1727 O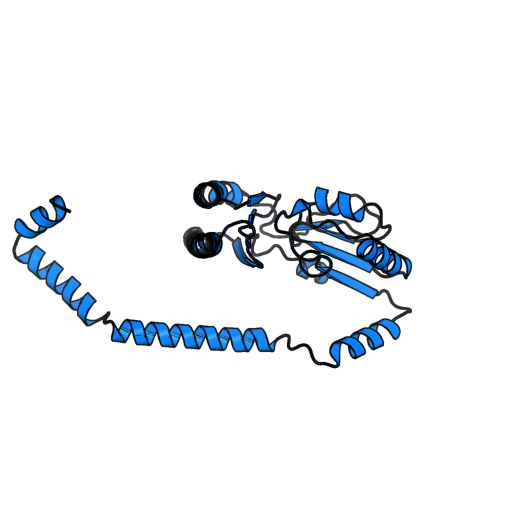 O . SER A 1 218 ? 13.701 3.382 -14.328 1.00 92.62 218 SER A O 1
ATOM 1729 N N . ILE A 1 219 ? 11.804 2.980 -15.469 1.00 92.19 219 ILE A N 1
ATOM 1730 C CA . ILE A 1 219 ? 11.697 4.347 -15.998 1.00 92.19 219 ILE A CA 1
ATOM 1731 C C . ILE A 1 219 ? 11.445 5.345 -14.872 1.00 92.19 219 ILE A C 1
ATOM 1733 O O . ILE A 1 219 ? 12.135 6.360 -14.812 1.00 92.19 219 ILE A O 1
ATOM 1737 N N . ILE A 1 220 ? 10.513 5.060 -13.959 1.00 91.06 220 ILE A N 1
ATOM 1738 C CA . ILE A 1 220 ? 10.217 5.980 -12.854 1.00 91.06 220 ILE A CA 1
ATOM 1739 C C . ILE A 1 220 ? 11.446 6.141 -11.952 1.00 91.06 220 ILE A C 1
ATOM 1741 O O . ILE A 1 220 ? 11.805 7.269 -11.633 1.00 91.06 220 ILE A O 1
ATOM 1745 N N . ASN A 1 221 ? 12.160 5.061 -11.618 1.00 89.44 221 ASN A N 1
ATOM 1746 C CA . ASN A 1 221 ? 13.407 5.166 -10.849 1.00 89.44 221 ASN A CA 1
ATOM 1747 C C . ASN A 1 221 ? 14.481 5.999 -11.567 1.00 89.44 221 ASN A C 1
ATOM 1749 O O . ASN A 1 221 ? 15.232 6.727 -10.919 1.00 89.44 221 ASN A O 1
ATOM 1753 N N . SER A 1 222 ? 14.541 5.932 -12.899 1.00 87.50 222 SER A N 1
ATOM 1754 C CA . SER A 1 222 ? 15.463 6.766 -13.682 1.00 87.50 222 SER A CA 1
ATOM 1755 C C . SER A 1 222 ? 15.087 8.251 -13.613 1.00 87.50 222 SER A C 1
ATOM 1757 O O . SER A 1 222 ? 15.974 9.087 -13.464 1.00 87.50 222 SER A O 1
ATOM 1759 N N . LEU A 1 223 ? 13.787 8.574 -13.664 1.00 83.75 223 LEU A N 1
ATOM 1760 C CA . LEU A 1 223 ? 13.274 9.944 -13.510 1.00 83.75 223 LEU A CA 1
ATOM 1761 C C . LEU A 1 223 ? 13.513 10.488 -12.094 1.00 83.75 223 LEU A C 1
ATOM 1763 O O . LEU A 1 223 ? 13.922 11.631 -11.919 1.00 83.75 223 LEU A O 1
ATOM 1767 N N . ILE A 1 224 ? 13.319 9.648 -11.076 1.00 83.44 224 ILE A N 1
ATOM 1768 C CA . ILE A 1 224 ? 13.611 9.986 -9.677 1.00 83.44 224 ILE A CA 1
ATOM 1769 C C . ILE A 1 224 ? 15.084 10.374 -9.514 1.00 83.44 224 ILE A C 1
ATOM 1771 O O . ILE A 1 224 ? 15.394 11.392 -8.893 1.00 83.44 224 ILE A O 1
ATOM 1775 N N . ALA A 1 225 ? 15.990 9.591 -10.108 1.00 81.19 225 ALA A N 1
ATOM 1776 C CA . ALA A 1 225 ? 17.424 9.843 -10.045 1.00 81.19 225 ALA A CA 1
ATOM 1777 C C . ALA A 1 225 ? 17.852 11.112 -10.805 1.00 81.19 225 ALA A C 1
ATOM 1779 O O . ALA A 1 225 ? 18.791 11.779 -10.369 1.00 81.19 225 ALA A O 1
ATOM 1780 N N . SER A 1 226 ? 17.191 11.455 -11.919 1.00 76.44 226 SER A N 1
ATOM 1781 C CA . SER A 1 226 ? 17.529 12.646 -12.709 1.00 76.44 226 SER A CA 1
ATOM 1782 C C . SER A 1 226 ? 17.029 13.941 -12.073 1.00 76.44 226 SER A C 1
ATOM 1784 O O . SER A 1 226 ? 17.780 14.914 -11.999 1.00 76.44 226 SER A O 1
ATOM 1786 N N . ASP A 1 227 ? 15.794 13.937 -11.572 1.00 71.69 227 ASP A N 1
ATOM 1787 C CA . ASP A 1 227 ? 15.085 15.153 -11.157 1.00 71.69 227 ASP A CA 1
ATOM 1788 C C . ASP A 1 227 ? 15.133 15.375 -9.636 1.00 71.69 227 ASP A C 1
ATOM 1790 O O . ASP A 1 227 ? 14.502 16.294 -9.117 1.00 71.69 227 ASP A O 1
ATOM 1794 N N . LYS A 1 228 ? 15.900 14.543 -8.910 1.00 69.62 228 LYS A N 1
ATOM 1795 C CA . LYS A 1 228 ? 16.001 14.539 -7.437 1.00 69.62 228 LYS A CA 1
ATOM 1796 C C . LYS A 1 228 ? 14.629 14.499 -6.755 1.00 69.62 228 LYS A C 1
ATOM 1798 O O . LYS A 1 228 ? 14.424 15.135 -5.723 1.00 69.62 228 LYS A O 1
ATOM 1803 N N . LEU A 1 229 ? 13.686 13.762 -7.339 1.00 73.56 229 LEU A N 1
ATOM 1804 C CA . LEU A 1 229 ? 12.351 13.624 -6.770 1.00 73.56 229 LEU A CA 1
ATOM 1805 C C . LEU A 1 229 ? 12.425 12.784 -5.492 1.00 73.56 229 LEU A C 1
ATOM 1807 O O . LEU A 1 229 ? 13.047 11.726 -5.466 1.00 73.56 229 LEU A O 1
ATOM 1811 N N . GLU A 1 230 ? 11.745 13.213 -4.435 1.00 83.06 230 GLU A N 1
ATOM 1812 C CA . GLU A 1 230 ? 11.665 12.474 -3.168 1.00 83.06 230 GLU A CA 1
ATOM 1813 C C . GLU A 1 230 ? 10.565 11.401 -3.212 1.00 83.06 230 GLU A C 1
ATOM 1815 O O . GLU A 1 230 ? 9.709 11.309 -2.332 1.00 83.06 230 GLU A O 1
ATOM 1820 N N . LEU A 1 231 ? 10.553 10.595 -4.274 1.00 87.12 231 LEU A N 1
ATOM 1821 C CA . LEU A 1 231 ? 9.564 9.538 -4.468 1.00 87.12 231 LEU A CA 1
ATOM 1822 C C . LEU A 1 231 ? 10.129 8.165 -4.136 1.00 87.12 231 LEU A C 1
ATOM 1824 O O . LEU A 1 231 ? 11.319 7.888 -4.275 1.00 87.12 231 LEU A O 1
ATOM 1828 N N . GLU A 1 232 ? 9.223 7.283 -3.754 1.00 88.25 232 GLU A N 1
ATOM 1829 C CA . GLU A 1 232 ? 9.442 5.861 -3.593 1.00 88.25 232 GLU A CA 1
ATOM 1830 C C . GLU A 1 232 ? 8.500 5.116 -4.540 1.00 88.25 232 GLU A C 1
ATOM 1832 O O . GLU A 1 232 ? 7.311 5.435 -4.632 1.00 88.25 232 GLU A O 1
ATOM 1837 N N . VAL A 1 233 ? 9.034 4.104 -5.231 1.00 91.88 233 VAL A N 1
ATOM 1838 C CA . VAL A 1 233 ? 8.229 3.181 -6.036 1.00 91.88 233 VAL A CA 1
ATOM 1839 C C . VAL A 1 233 ? 8.378 1.769 -5.501 1.00 91.88 233 VAL A C 1
ATOM 1841 O O . VAL A 1 233 ? 9.461 1.179 -5.564 1.00 91.88 233 VAL A O 1
ATOM 1844 N N . SER A 1 234 ? 7.275 1.227 -5.003 1.00 90.50 234 SER A N 1
ATOM 1845 C CA . SER A 1 234 ? 7.192 -0.103 -4.408 1.00 90.50 234 SER A CA 1
ATOM 1846 C C . SER A 1 234 ? 6.480 -1.079 -5.343 1.00 90.50 234 SER A C 1
ATOM 1848 O O . SER A 1 234 ? 5.387 -0.792 -5.827 1.00 90.50 234 SER A O 1
ATOM 1850 N N . ASP A 1 235 ? 7.085 -2.246 -5.574 1.00 89.38 235 ASP A N 1
ATOM 1851 C CA . ASP A 1 235 ? 6.416 -3.386 -6.214 1.00 89.38 235 ASP A CA 1
ATOM 1852 C C . ASP A 1 235 ? 5.706 -4.198 -5.129 1.00 89.38 235 ASP A C 1
ATOM 1854 O O . ASP A 1 235 ? 6.342 -4.742 -4.219 1.00 89.38 235 ASP A O 1
ATOM 1858 N N . THR A 1 236 ? 4.378 -4.226 -5.188 1.00 86.88 236 THR A N 1
ATOM 1859 C CA . THR A 1 236 ? 3.540 -4.953 -4.233 1.00 86.88 236 THR A CA 1
ATOM 1860 C C . THR A 1 236 ? 2.858 -6.130 -4.925 1.00 86.88 236 THR A C 1
ATOM 1862 O O . THR A 1 236 ? 3.305 -6.630 -5.958 1.00 86.88 236 THR A O 1
ATOM 1865 N N . ASN A 1 237 ? 1.788 -6.680 -4.350 1.00 88.38 237 ASN A N 1
ATOM 1866 C CA . ASN A 1 237 ? 1.111 -7.803 -4.988 1.00 88.38 237 ASN A CA 1
ATOM 1867 C C . ASN A 1 237 ? 0.420 -7.330 -6.277 1.00 88.38 237 ASN A C 1
ATOM 1869 O O . ASN A 1 237 ? -0.677 -6.776 -6.225 1.00 88.38 237 ASN A O 1
ATOM 1873 N N . LYS A 1 238 ? 1.045 -7.580 -7.431 1.00 92.50 238 LYS A N 1
ATOM 1874 C CA . LYS A 1 238 ? 0.533 -7.224 -8.763 1.00 92.50 238 LYS A CA 1
ATOM 1875 C C . LYS A 1 238 ? 0.136 -5.745 -8.918 1.00 92.50 238 LYS A C 1
ATOM 1877 O O . LYS A 1 238 ? -0.851 -5.434 -9.592 1.00 92.50 238 LYS A O 1
ATOM 1882 N N . ALA A 1 239 ? 0.883 -4.849 -8.281 1.00 94.31 239 ALA A N 1
ATOM 1883 C CA . ALA A 1 239 ? 0.709 -3.410 -8.407 1.00 94.31 239 ALA A CA 1
ATOM 1884 C C . ALA A 1 239 ? 2.044 -2.680 -8.211 1.00 94.31 239 ALA A C 1
ATOM 1886 O O . ALA A 1 239 ? 2.922 -3.178 -7.511 1.00 94.31 239 ALA A O 1
ATOM 1887 N N . LEU A 1 240 ? 2.183 -1.510 -8.835 1.00 95.50 240 LEU A N 1
ATOM 1888 C CA . LEU A 1 240 ? 3.245 -0.555 -8.518 1.00 95.50 240 LEU A CA 1
ATOM 1889 C C . LEU A 1 240 ? 2.647 0.623 -7.767 1.00 95.50 240 LEU A C 1
ATOM 1891 O O . LEU A 1 240 ? 1.772 1.307 -8.296 1.00 95.50 240 LEU A O 1
ATOM 1895 N N . GLU A 1 241 ? 3.138 0.866 -6.565 1.00 94.69 241 GLU A N 1
ATOM 1896 C CA . GLU A 1 241 ? 2.721 1.975 -5.715 1.00 94.69 241 GLU A CA 1
ATOM 1897 C C . GLU A 1 241 ? 3.778 3.072 -5.778 1.00 94.69 241 GLU A C 1
ATOM 1899 O O . GLU A 1 241 ? 4.961 2.818 -5.549 1.00 94.69 241 GLU A O 1
ATOM 1904 N N . ILE A 1 242 ? 3.355 4.287 -6.115 1.00 93.62 242 ILE A N 1
ATOM 1905 C CA . ILE A 1 242 ? 4.213 5.462 -6.259 1.00 93.62 242 ILE A CA 1
ATOM 1906 C C . ILE A 1 242 ? 3.711 6.508 -5.277 1.00 93.62 242 ILE A C 1
ATOM 1908 O O . ILE A 1 242 ? 2.558 6.938 -5.358 1.00 93.62 242 ILE A O 1
ATOM 1912 N N . ARG A 1 243 ? 4.575 6.919 -4.356 1.00 90.44 243 ARG A N 1
ATOM 1913 C CA . ARG A 1 243 ? 4.278 7.915 -3.320 1.00 90.44 243 ARG A CA 1
ATOM 1914 C C . ARG A 1 243 ? 5.548 8.662 -2.941 1.00 90.44 243 ARG A C 1
ATOM 1916 O O . ARG A 1 243 ? 6.638 8.293 -3.370 1.00 90.44 243 ARG A O 1
ATOM 1923 N N . MET A 1 244 ? 5.425 9.695 -2.120 1.00 87.44 244 MET A N 1
ATOM 1924 C CA . MET A 1 244 ? 6.599 10.298 -1.487 1.00 87.44 244 MET A CA 1
ATOM 1925 C C . MET A 1 244 ? 7.270 9.306 -0.539 1.00 87.44 244 MET A C 1
ATOM 1927 O O . MET A 1 244 ? 6.593 8.538 0.149 1.00 87.44 244 MET A O 1
ATOM 1931 N N . ASN A 1 245 ? 8.601 9.345 -0.498 1.00 84.88 245 ASN A N 1
ATOM 1932 C CA . ASN A 1 245 ? 9.427 8.473 0.345 1.00 84.88 245 ASN A CA 1
ATOM 1933 C C . ASN A 1 245 ? 9.177 8.670 1.848 1.00 84.88 245 ASN A C 1
ATOM 1935 O O . ASN A 1 245 ? 9.503 7.819 2.673 1.00 84.88 245 ASN A O 1
ATOM 1939 N N . ASP A 1 246 ? 8.606 9.813 2.194 1.00 81.75 246 ASP A N 1
ATOM 1940 C CA . ASP A 1 246 ? 8.431 10.274 3.547 1.00 81.75 246 ASP A CA 1
ATOM 1941 C C . ASP A 1 246 ? 7.060 9.810 4.101 1.00 81.75 246 ASP A C 1
ATOM 1943 O O . ASP A 1 246 ? 6.927 9.563 5.295 1.00 81.75 246 ASP A O 1
ATOM 1947 N N . ILE A 1 247 ? 6.070 9.526 3.250 1.00 83.81 247 ILE A N 1
ATOM 1948 C CA . ILE A 1 247 ? 4.763 8.990 3.662 1.00 83.81 247 ILE A CA 1
ATOM 1949 C C . ILE A 1 247 ? 4.916 7.555 4.183 1.00 83.81 247 ILE A C 1
ATOM 1951 O O . ILE A 1 247 ? 5.258 6.650 3.425 1.00 83.81 247 ILE A O 1
ATOM 1955 N N . SER A 1 248 ? 4.621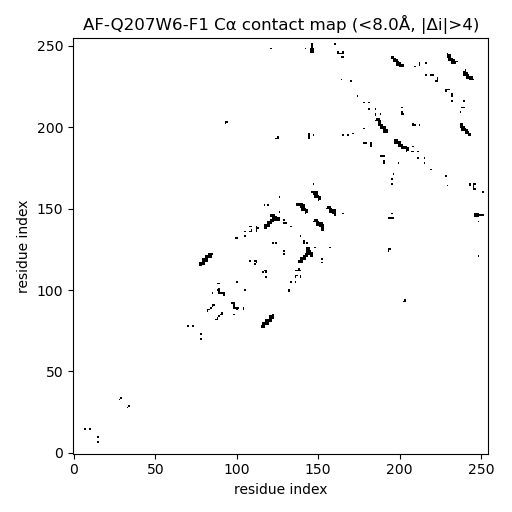 7.319 5.464 1.00 83.50 248 SER A N 1
ATOM 1956 C CA . SER A 1 248 ? 4.647 5.978 6.056 1.00 83.50 248 SER A CA 1
ATOM 1957 C C . SER A 1 248 ? 3.740 5.863 7.274 1.00 83.50 248 SER A C 1
ATOM 1959 O O . SER A 1 248 ? 3.762 6.713 8.163 1.00 83.50 248 SER A O 1
ATOM 1961 N N . VAL A 1 249 ? 3.030 4.736 7.379 1.00 83.25 249 VAL A N 1
ATOM 1962 C CA . VAL A 1 249 ? 2.243 4.354 8.564 1.00 83.25 249 VAL A CA 1
ATOM 1963 C C . VAL A 1 249 ? 3.107 4.325 9.833 1.00 83.25 249 VAL A C 1
ATOM 1965 O O . VAL A 1 249 ? 2.613 4.614 10.919 1.00 83.25 249 VAL A O 1
ATOM 1968 N N . GLY A 1 250 ? 4.407 4.026 9.711 1.00 79.38 250 GLY A N 1
ATOM 1969 C CA . GLY A 1 250 ? 5.332 3.990 10.847 1.00 79.38 250 GLY A CA 1
ATOM 1970 C C . GLY A 1 250 ? 5.484 5.334 11.566 1.00 79.38 250 GLY A C 1
ATOM 1971 O O . GLY A 1 250 ? 5.821 5.343 12.746 1.00 79.38 250 GLY A O 1
ATOM 1972 N N . ARG A 1 251 ? 5.180 6.454 10.897 1.00 76.69 251 ARG A N 1
ATOM 1973 C CA . ARG A 1 251 ? 5.192 7.786 11.518 1.00 76.69 251 ARG A CA 1
ATOM 1974 C C . ARG A 1 251 ? 4.144 7.947 12.611 1.00 76.69 251 ARG A C 1
ATOM 1976 O O . ARG A 1 251 ? 4.394 8.663 13.565 1.00 76.69 251 ARG A O 1
ATOM 1983 N N . LEU A 1 252 ? 3.028 7.219 12.526 1.00 74.75 252 LEU A N 1
ATOM 1984 C CA . LEU A 1 252 ? 2.002 7.216 13.574 1.00 74.75 252 LEU A CA 1
ATOM 1985 C C . LEU A 1 252 ? 2.553 6.754 14.935 1.00 74.75 252 LEU A C 1
ATOM 1987 O O . LEU A 1 252 ? 1.942 7.020 15.959 1.00 74.75 252 LEU A O 1
ATOM 1991 N N . LEU A 1 253 ? 3.666 6.014 14.945 1.00 75.50 253 LEU A N 1
ATOM 1992 C CA . LEU A 1 253 ? 4.268 5.456 16.157 1.00 75.50 253 LEU A CA 1
ATOM 1993 C C . LEU A 1 253 ? 5.400 6.322 16.729 1.00 75.50 253 LEU A C 1
ATOM 1995 O O . LEU A 1 253 ? 6.022 5.910 17.707 1.00 75.50 253 LEU A O 1
ATOM 1999 N N . GLN A 1 254 ? 5.739 7.440 16.083 1.00 66.25 254 GLN A N 1
ATOM 2000 C CA . GLN A 1 254 ? 6.882 8.278 16.463 1.00 66.25 254 GLN A CA 1
ATOM 2001 C C . GLN A 1 254 ? 6.498 9.480 17.338 1.00 66.25 254 GLN A C 1
ATOM 2003 O O . GLN A 1 254 ? 7.390 10.028 17.984 1.00 66.25 254 GLN A O 1
ATOM 2008 N N . ASP A 1 255 ? 5.206 9.811 17.408 1.00 42.28 255 ASP A N 1
ATOM 2009 C CA . ASP A 1 255 ? 4.616 10.892 18.212 1.00 42.28 255 ASP A CA 1
ATOM 2010 C C . ASP A 1 255 ? 3.620 10.326 19.244 1.00 42.28 255 ASP A C 1
ATOM 2012 O O . ASP A 1 255 ? 3.506 10.912 20.347 1.00 42.28 255 ASP A O 1
#

Foldseek 3Di:
DVVVVVCQVPDDPVVNVVVCVVVVVVPVVCDPVVVVVVVVVVVVVVVVVVVVVVVPDDDDPCPVVVVVVVCVVQLVDAAEAEFEQECTQFDQDLDRLVRAHDPVSLVVQQVCVVSNYQAEYEYLAAPVSQCVRNVVRAQYWYHYNQAQWIAGGPGPDIDGQDDPCSVPCVVVVVCVVVLVVLPVVFPSWDWDDYSFKIKTACSRTDPVLVVSVVVSVVVVVVVCVVVVAQWDWDDDDRIIMIGGPGRHPCSVVVD

Organism: Acanthamoeba castellanii (NCBI:txid5755)

InterPro domains:
  IPR001830 Glycosyl transferase, family 20 [PTHR10788] (1-251)
  IPR003337 Trehalose-phosphatase [PF02358] (83-247)
  IPR023214 HAD superfamily [G3DSA:3.40.50.1000] (81-253)
  IPR036412 HAD-like superfamily [SSF56784] (79-243)

Secondary structure (DSSP, 8-state):
-HHHHHHHHS--HHHHHHHHHHHHHHHHHS-HHHHHHHHHHHHHHHHHHHHHHHGGG---TTHHHHHHHHHHHTTTS--EEEEE-BTTTB---SSGGG-PPPHHHHHHHHHHHHTT-EEEEE-SS-HHHHHHHHTTSTT-EEEEGGGTEEE-TT--SPEEPP-SSTT-TTHHHHHHHHHHHHHHTSTT-EEEE-SSEEEEE-SSS-THHHHHHHHHHHHHHHHHHHHT--EEEEEETTEEEEEETT--GGGGGT-